Protein AF-A0A8X7SZ63-F1 (afdb_monomer)

Structure (mmCIF, N/CA/C/O backbone):
data_AF-A0A8X7SZ63-F1
#
_entry.id   AF-A0A8X7SZ63-F1
#
loop_
_atom_site.group_PDB
_atom_site.id
_atom_site.type_symbol
_atom_site.label_atom_id
_atom_site.label_alt_id
_atom_site.label_comp_id
_atom_site.label_asym_id
_atom_site.label_entity_id
_atom_site.label_seq_id
_atom_site.pdbx_PDB_ins_code
_atom_site.Cartn_x
_atom_site.Cartn_y
_atom_site.Cartn_z
_atom_site.occupancy
_atom_site.B_iso_or_equiv
_atom_site.auth_seq_id
_atom_site.auth_comp_id
_atom_site.auth_asym_id
_atom_site.auth_atom_id
_atom_site.pdbx_PDB_model_num
ATOM 1 N N . MET A 1 1 ? -49.422 4.298 69.399 1.00 41.88 1 MET A N 1
ATOM 2 C CA . MET A 1 1 ? -48.522 4.095 68.250 1.00 41.88 1 MET A CA 1
ATOM 3 C C . MET A 1 1 ? -49.310 3.279 67.256 1.00 41.88 1 MET A C 1
ATOM 5 O O . MET A 1 1 ? -49.515 2.121 67.548 1.00 41.88 1 MET A O 1
ATOM 9 N N . ASP A 1 2 ? -49.799 3.886 66.180 1.00 33.22 2 ASP A N 1
ATOM 10 C CA . ASP A 1 2 ? -50.303 3.162 65.008 1.00 33.22 2 ASP A CA 1
ATOM 11 C C . ASP A 1 2 ? -50.135 4.092 63.807 1.00 33.22 2 ASP A C 1
ATOM 13 O O . ASP A 1 2 ? -50.892 5.040 63.603 1.00 33.22 2 ASP A O 1
ATOM 17 N N . GLY A 1 3 ? -49.024 3.898 63.097 1.00 33.19 3 GLY A N 1
ATOM 18 C CA . GLY A 1 3 ? -48.650 4.659 61.913 1.00 33.19 3 GLY A CA 1
ATOM 19 C C . GLY A 1 3 ? -49.164 3.957 60.664 1.00 33.19 3 GLY A C 1
ATOM 20 O O . GLY A 1 3 ? -48.602 2.955 60.232 1.00 33.19 3 GLY A O 1
ATOM 21 N N . THR A 1 4 ? -50.220 4.499 60.068 1.00 34.78 4 THR A N 1
ATOM 22 C CA . THR A 1 4 ? -50.707 4.105 58.744 1.00 34.78 4 THR A CA 1
ATOM 23 C C . THR A 1 4 ? -49.714 4.541 57.667 1.00 34.78 4 THR A C 1
ATOM 25 O O . THR A 1 4 ? -49.541 5.734 57.414 1.00 34.78 4 THR A O 1
ATOM 28 N N . ALA A 1 5 ? -49.061 3.572 57.024 1.00 35.72 5 ALA A N 1
ATOM 29 C CA . ALA A 1 5 ? -48.197 3.792 55.871 1.00 35.72 5 ALA A CA 1
ATOM 30 C C . ALA A 1 5 ? -49.042 4.019 54.605 1.00 35.72 5 ALA A C 1
ATOM 32 O O . ALA A 1 5 ? -49.795 3.147 54.173 1.00 35.72 5 ALA A O 1
ATOM 33 N N . VAL A 1 6 ? -48.907 5.200 54.002 1.00 36.19 6 VAL A N 1
ATOM 34 C CA . VAL A 1 6 ? -49.515 5.542 52.711 1.00 36.19 6 VAL A CA 1
ATOM 35 C C . VAL A 1 6 ? -48.656 4.948 51.594 1.00 36.19 6 VAL A C 1
ATOM 37 O O . VAL A 1 6 ? -47.491 5.310 51.434 1.00 36.19 6 VAL A O 1
ATOM 40 N N . ALA A 1 7 ? -49.230 4.035 50.810 1.00 38.53 7 ALA A N 1
ATOM 41 C CA . ALA A 1 7 ? -48.593 3.489 49.618 1.00 38.53 7 ALA A CA 1
ATOM 42 C C . ALA A 1 7 ? -48.536 4.558 48.511 1.00 38.53 7 ALA A C 1
ATOM 44 O O . ALA A 1 7 ? -49.549 4.904 47.903 1.00 38.53 7 ALA A O 1
ATOM 45 N N . LEU A 1 8 ? -47.339 5.080 48.237 1.00 35.66 8 LEU A N 1
ATOM 46 C CA . LEU A 1 8 ? -47.084 5.922 47.070 1.00 35.66 8 LEU A CA 1
ATOM 47 C C . LEU A 1 8 ? -47.087 5.053 45.806 1.00 35.66 8 LEU A C 1
ATOM 49 O O . LEU A 1 8 ? -46.228 4.194 45.612 1.00 35.66 8 LEU A O 1
ATOM 53 N N . LYS A 1 9 ? -48.068 5.296 44.936 1.00 36.72 9 LYS A N 1
ATOM 54 C CA . LYS A 1 9 ? -48.134 4.740 43.581 1.00 36.72 9 LYS A CA 1
ATOM 55 C C . LYS A 1 9 ? -46.944 5.274 42.757 1.00 36.72 9 LYS A C 1
ATOM 57 O O . LYS A 1 9 ? -46.741 6.490 42.753 1.00 36.72 9 LYS A O 1
ATOM 62 N N . PRO A 1 10 ? -46.178 4.431 42.038 1.00 40.44 10 PRO A N 1
ATOM 63 C CA . PRO A 1 10 ? -45.141 4.926 41.141 1.00 40.44 10 PRO A CA 1
ATOM 64 C C . PRO A 1 10 ? -45.786 5.709 39.985 1.00 40.44 10 PRO A C 1
ATOM 66 O O . PRO A 1 10 ? -46.837 5.288 39.485 1.00 40.44 10 PRO A O 1
ATOM 69 N N . PRO A 1 11 ? -45.189 6.825 39.532 1.00 37.69 11 PRO A N 1
ATOM 70 C CA . PRO A 1 11 ? -45.689 7.532 38.364 1.00 37.69 11 PRO A CA 1
ATOM 71 C C . PRO A 1 11 ? -45.539 6.648 37.120 1.00 37.69 11 PRO A C 1
ATOM 73 O O . PRO A 1 11 ? -44.526 5.970 36.935 1.00 37.69 11 PRO A O 1
ATOM 76 N N . ALA A 1 12 ? -46.570 6.650 36.276 1.00 40.66 12 ALA A N 1
ATOM 77 C CA . ALA A 1 12 ? -46.562 5.984 34.983 1.00 40.66 12 ALA A CA 1
ATOM 78 C C . ALA A 1 12 ? -45.405 6.534 34.131 1.00 40.66 12 ALA A C 1
ATOM 80 O O . ALA A 1 12 ? -45.335 7.732 33.869 1.00 40.66 12 ALA A O 1
ATOM 81 N N . SER A 1 13 ? -44.472 5.669 33.730 1.00 44.69 13 SER A N 1
ATOM 82 C CA . SER A 1 13 ? -43.394 6.041 32.817 1.00 44.69 13 SER A CA 1
ATOM 83 C C . SER A 1 13 ? -43.937 6.088 31.391 1.00 44.69 13 SER A C 1
ATOM 85 O O . SER A 1 13 ? -44.234 5.041 30.809 1.00 44.69 13 SER A O 1
ATOM 87 N N . ASP A 1 14 ? -44.040 7.287 30.828 1.00 45.16 14 ASP A N 1
ATOM 88 C CA . ASP A 1 14 ? -44.364 7.516 29.422 1.00 45.16 14 ASP A CA 1
ATOM 89 C C . ASP A 1 14 ? -43.320 6.860 28.498 1.00 45.16 14 ASP A C 1
ATOM 91 O O . ASP A 1 14 ? -42.255 7.406 28.225 1.00 45.16 14 ASP A O 1
ATOM 95 N N . GLY A 1 15 ? -43.641 5.637 28.076 1.00 53.34 15 GLY A N 1
ATOM 96 C CA . GLY A 1 15 ? -43.436 4.937 26.797 1.00 53.34 15 GLY A CA 1
ATOM 97 C C . GLY A 1 15 ? -42.278 5.195 25.817 1.00 53.34 15 GLY A C 1
ATOM 98 O O . GLY A 1 15 ? -42.172 4.420 24.867 1.00 53.34 15 GLY A O 1
ATOM 99 N N . LEU A 1 16 ? -41.400 6.189 25.950 1.00 59.28 16 LEU A N 1
ATOM 100 C CA . LEU A 1 16 ? -40.314 6.418 24.988 1.00 59.28 16 LEU A CA 1
ATOM 101 C C . LEU A 1 16 ? -38.948 6.182 25.635 1.00 59.28 16 LEU A C 1
ATOM 103 O O . LEU A 1 16 ? -38.375 7.046 26.293 1.00 59.28 16 LEU A O 1
ATOM 107 N N . GLY A 1 17 ? -38.394 4.989 25.398 1.00 70.50 17 GLY A N 1
ATOM 108 C CA . GLY A 1 17 ? -37.010 4.672 25.747 1.00 70.50 17 GLY A CA 1
ATOM 109 C C . GLY A 1 17 ? -36.000 5.683 25.166 1.00 70.50 17 GLY A C 1
ATOM 110 O O . GLY A 1 17 ? -36.311 6.420 24.226 1.00 70.50 17 GLY A O 1
ATOM 111 N N . PRO A 1 18 ? -34.760 5.719 25.691 1.00 82.69 18 PRO A N 1
ATOM 112 C CA . PRO A 1 18 ? -33.782 6.755 25.366 1.00 82.69 18 PRO A CA 1
ATOM 113 C C . PRO A 1 18 ? -33.543 6.882 23.860 1.00 82.69 18 PRO A C 1
ATOM 115 O O . PRO A 1 18 ? -33.443 5.888 23.138 1.00 82.69 18 PRO A O 1
ATOM 118 N N . LEU A 1 19 ? -33.421 8.122 23.384 1.00 87.94 19 LEU A N 1
ATOM 119 C CA . LEU A 1 19 ? -33.318 8.429 21.959 1.00 87.94 19 LEU A CA 1
ATOM 120 C C . LEU A 1 19 ? -31.988 7.963 21.347 1.00 87.94 19 LEU A C 1
ATOM 122 O O . LEU A 1 19 ? -30.948 7.820 22.006 1.00 87.94 19 LEU A O 1
ATOM 126 N N . CYS A 1 20 ? -32.032 7.710 20.040 1.00 83.88 20 CYS A N 1
ATOM 127 C CA . CYS A 1 20 ? -30.885 7.313 19.239 1.00 83.88 20 CYS A CA 1
ATOM 128 C C . CYS A 1 20 ? -29.775 8.366 19.290 1.00 83.88 20 CYS A C 1
ATOM 130 O O . CYS A 1 20 ? -29.972 9.495 18.851 1.00 83.88 20 CYS A O 1
ATOM 132 N N . ALA A 1 21 ? -28.558 7.946 19.643 1.00 75.62 21 ALA A N 1
ATOM 133 C CA . ALA A 1 21 ? -27.382 8.815 19.750 1.00 75.62 21 ALA A CA 1
ATOM 134 C C . ALA A 1 21 ? -26.899 9.435 18.418 1.00 75.62 21 ALA A C 1
ATOM 136 O O . ALA A 1 21 ? -25.908 10.158 18.395 1.00 75.62 21 ALA A O 1
ATOM 137 N N . LYS A 1 22 ? -27.550 9.124 17.286 1.00 82.81 22 LYS A N 1
ATOM 138 C CA . LYS A 1 22 ? -27.176 9.626 15.956 1.00 82.81 22 LYS A CA 1
ATOM 139 C C . LYS A 1 22 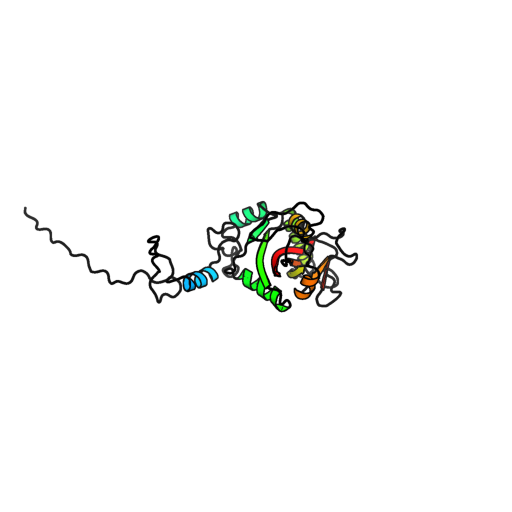? -28.196 10.580 15.347 1.00 82.81 22 LYS A C 1
ATOM 141 O O . LYS A 1 22 ? -27.782 11.572 14.756 1.00 82.81 22 LYS A O 1
ATOM 146 N N . CYS A 1 23 ? -29.480 10.225 15.368 1.00 81.12 23 CYS A N 1
ATOM 147 C CA . CYS A 1 23 ? -30.524 11.060 14.775 1.00 81.12 23 CYS A CA 1
ATOM 148 C C . CYS A 1 23 ? -31.304 11.856 15.814 1.00 81.12 23 CYS A C 1
ATOM 150 O O . CYS A 1 23 ? -31.923 12.832 15.429 1.00 81.12 23 CYS A O 1
ATOM 152 N N . SER A 1 24 ? -31.310 11.429 17.081 1.00 84.88 24 SER A N 1
ATOM 153 C CA . SER A 1 24 ? -32.120 12.022 18.152 1.00 84.88 24 SER A CA 1
ATOM 154 C C . SER A 1 24 ? -33.624 12.126 17.847 1.00 84.88 24 SER A C 1
ATOM 156 O O . SER A 1 24 ? -34.336 12.816 18.556 1.00 84.88 24 SER A O 1
ATOM 158 N N . ILE A 1 25 ? -34.113 11.431 16.812 1.00 86.75 25 ILE A N 1
ATOM 159 C CA . ILE A 1 25 ? -35.516 11.474 16.364 1.00 86.75 25 ILE A CA 1
ATOM 160 C C . ILE A 1 25 ? -36.278 10.231 16.829 1.00 86.75 25 ILE A C 1
ATOM 162 O O . ILE A 1 25 ? -37.427 10.317 17.237 1.00 86.75 25 ILE A O 1
ATOM 166 N N . ARG A 1 26 ? -35.646 9.052 16.754 1.00 89.81 26 ARG A N 1
ATOM 167 C CA . ARG A 1 26 ? -36.276 7.767 17.098 1.00 89.81 26 ARG A CA 1
ATOM 168 C C . ARG A 1 26 ? -35.674 7.171 18.375 1.00 89.81 26 ARG A C 1
ATOM 170 O O . ARG A 1 26 ? -34.468 7.361 18.587 1.00 89.81 26 ARG A O 1
ATOM 177 N N . PRO A 1 27 ? -36.442 6.393 19.161 1.00 91.81 27 PRO A N 1
ATOM 178 C CA . PRO A 1 27 ? -35.916 5.610 20.277 1.00 91.81 27 PRO A CA 1
ATOM 179 C C . PRO A 1 27 ? -34.786 4.668 19.848 1.00 91.81 27 PRO A C 1
ATOM 181 O O . PRO A 1 27 ? -34.673 4.267 18.683 1.00 91.81 27 PRO A O 1
ATOM 184 N N . ARG A 1 28 ? -33.914 4.324 20.791 1.00 89.56 28 ARG A N 1
ATOM 185 C CA . ARG A 1 28 ? -32.888 3.290 20.624 1.00 89.56 28 ARG A CA 1
ATOM 186 C C . ARG A 1 28 ? -33.519 1.935 20.299 1.00 89.56 28 ARG A C 1
ATOM 188 O O . ARG A 1 28 ? -34.562 1.589 20.837 1.00 89.56 28 ARG A O 1
ATOM 195 N N . TYR A 1 29 ? -32.877 1.176 19.413 1.00 90.06 29 TYR A N 1
ATOM 196 C CA . TYR A 1 29 ? -33.343 -0.155 19.030 1.00 90.06 29 TYR A CA 1
ATOM 197 C C . TYR A 1 29 ? -33.058 -1.155 20.156 1.00 90.06 29 TYR A C 1
ATOM 199 O O . TYR A 1 29 ? -31.905 -1.289 20.572 1.00 90.06 29 TYR A O 1
ATOM 207 N N . LEU A 1 30 ? -34.093 -1.843 20.633 1.00 91.81 30 LEU A N 1
ATOM 208 C CA . LEU A 1 30 ? -33.976 -2.998 21.519 1.00 91.81 30 LEU A CA 1
ATOM 209 C C . LEU A 1 30 ? -33.937 -4.254 20.648 1.00 91.81 30 LEU A C 1
ATOM 211 O O . LEU A 1 30 ? -34.854 -4.481 19.864 1.00 91.81 30 LEU A O 1
ATOM 215 N N . ASP A 1 31 ? -32.867 -5.034 20.746 1.00 84.75 31 ASP A N 1
ATOM 216 C CA . ASP A 1 31 ? -32.758 -6.291 20.012 1.00 84.75 31 ASP A CA 1
ATOM 217 C C . ASP A 1 31 ? -33.624 -7.369 20.682 1.00 84.75 31 ASP A C 1
ATOM 219 O O . ASP A 1 31 ? -33.310 -7.761 21.806 1.00 84.75 31 ASP A O 1
ATOM 223 N N . PRO A 1 32 ? -34.688 -7.870 20.028 1.00 85.75 32 PRO A N 1
ATOM 224 C CA . PRO A 1 32 ? -35.599 -8.842 20.627 1.00 85.75 32 PRO A CA 1
ATOM 225 C C . PRO A 1 32 ? -34.949 -10.212 20.861 1.00 85.75 32 PRO A C 1
ATOM 227 O O . PRO A 1 32 ? -35.431 -10.967 21.697 1.00 85.75 32 PRO A O 1
ATOM 230 N N . GLY A 1 33 ? -33.854 -10.538 20.162 1.00 88.12 33 GLY A N 1
ATOM 231 C CA . GLY A 1 33 ? -33.149 -11.809 20.351 1.00 88.12 33 GLY A CA 1
ATOM 232 C C . GLY A 1 33 ? -32.182 -11.803 21.537 1.00 88.12 33 GLY A C 1
ATOM 233 O O . GLY A 1 33 ? -31.929 -12.847 22.128 1.00 88.12 33 GLY A O 1
ATOM 234 N N . THR A 1 34 ? -31.632 -10.638 21.892 1.00 89.38 34 THR A N 1
ATOM 235 C CA . THR A 1 34 ? -30.608 -10.507 22.951 1.00 89.38 34 THR A CA 1
ATOM 236 C C . THR A 1 34 ? -31.044 -9.634 24.126 1.00 89.38 34 THR A C 1
ATOM 238 O O . THR A 1 34 ? -30.301 -9.487 25.096 1.00 89.38 34 THR A O 1
ATOM 241 N N . ASN A 1 35 ? -32.223 -9.017 24.029 1.00 87.62 35 ASN A N 1
ATOM 242 C CA . ASN A 1 35 ? -32.747 -7.991 24.929 1.00 87.62 35 ASN A CA 1
ATOM 243 C C . ASN A 1 35 ? -31.766 -6.825 25.180 1.00 87.62 35 ASN A C 1
ATOM 245 O O . ASN A 1 35 ? -31.793 -6.160 26.217 1.00 87.62 35 ASN A O 1
ATOM 249 N N . ARG A 1 36 ? -30.854 -6.574 24.230 1.00 86.12 36 ARG A N 1
ATOM 250 C CA . ARG A 1 36 ? -29.833 -5.533 24.341 1.00 86.12 36 ARG A CA 1
ATOM 251 C C . ARG A 1 36 ? -30.341 -4.224 23.755 1.00 86.12 36 ARG A C 1
ATOM 253 O O . ARG A 1 36 ? -30.706 -4.149 22.583 1.00 86.12 36 ARG A O 1
ATOM 260 N N . LEU A 1 37 ? -30.271 -3.154 24.543 1.00 85.69 37 LEU A N 1
ATOM 261 C CA . LEU A 1 37 ? -30.558 -1.807 24.060 1.00 85.69 37 LEU A CA 1
ATOM 262 C C . LEU A 1 37 ? -29.344 -1.233 23.311 1.00 85.69 37 LEU A C 1
ATOM 264 O O . LEU A 1 37 ? -28.287 -0.971 23.892 1.00 85.69 37 LEU A O 1
ATOM 268 N N . HIS A 1 38 ? -29.483 -1.022 22.006 1.00 81.81 38 HIS A N 1
ATOM 269 C CA . HIS A 1 38 ? -28.434 -0.454 21.162 1.00 81.81 38 HIS A CA 1
ATOM 270 C C . HIS A 1 38 ? -28.390 1.072 21.269 1.00 81.81 38 HIS A C 1
ATOM 272 O O . HIS A 1 38 ? -29.408 1.728 21.422 1.00 81.81 38 HIS A O 1
ATOM 278 N N . ALA A 1 39 ? -27.221 1.691 21.079 1.00 82.19 39 ALA A N 1
ATOM 279 C CA . ALA A 1 39 ? -27.092 3.156 21.097 1.00 82.19 39 ALA A CA 1
ATOM 280 C C . ALA A 1 39 ? -27.836 3.878 19.946 1.00 82.19 39 ALA A C 1
ATOM 282 O O . ALA A 1 39 ? -27.957 5.106 19.947 1.00 82.19 39 ALA A O 1
ATOM 283 N N . PHE A 1 40 ? -28.342 3.140 18.949 1.00 89.25 40 PHE A N 1
ATOM 284 C CA . PHE A 1 40 ? -28.924 3.688 17.724 1.00 89.25 40 PHE A CA 1
ATOM 285 C C . PHE A 1 40 ? -30.283 3.057 17.394 1.00 89.25 40 PHE A C 1
ATOM 287 O O . PHE A 1 40 ? -30.539 1.922 17.769 1.00 89.25 40 PHE A O 1
ATOM 294 N N . CYS A 1 41 ? -31.135 3.765 16.643 1.00 90.69 41 CYS A N 1
ATOM 295 C CA . CYS A 1 41 ? -32.478 3.309 16.241 1.00 90.69 41 CYS A CA 1
ATOM 296 C C . CYS A 1 41 ? -32.495 2.321 15.058 1.00 90.69 41 CYS A C 1
ATOM 298 O O . CYS A 1 41 ? -33.546 2.075 14.475 1.00 90.69 41 CYS A O 1
ATOM 300 N N . GLY A 1 42 ? -31.336 1.830 14.614 1.00 87.19 42 GLY A N 1
ATOM 301 C CA . GLY A 1 42 ? -31.240 0.887 13.500 1.00 87.19 42 GLY A CA 1
ATOM 302 C C . GLY A 1 42 ? -29.876 0.883 12.817 1.00 87.19 42 GLY A C 1
ATOM 303 O O . GLY A 1 42 ? -29.030 1.752 13.062 1.00 87.19 42 GLY A O 1
ATOM 304 N N . ARG A 1 43 ? -29.678 -0.088 11.916 1.00 83.31 43 ARG A N 1
ATOM 305 C CA . ARG A 1 43 ? -28.402 -0.335 11.217 1.00 83.31 43 ARG A CA 1
ATOM 306 C C . ARG A 1 43 ? -27.905 0.873 10.423 1.00 83.31 43 ARG A C 1
ATOM 308 O O . ARG A 1 43 ? -26.710 1.137 10.430 1.00 83.31 43 ARG A O 1
ATOM 315 N N . THR A 1 44 ? -28.793 1.657 9.814 1.00 84.81 44 THR A N 1
ATOM 316 C CA . THR A 1 44 ? -28.406 2.867 9.067 1.00 84.81 44 THR A CA 1
ATOM 317 C C . THR A 1 44 ? -27.823 3.944 9.979 1.00 84.81 44 THR A C 1
ATOM 319 O O . THR A 1 44 ? -26.772 4.505 9.678 1.00 84.81 44 THR A O 1
ATOM 322 N N . CYS A 1 45 ? -28.463 4.231 11.118 1.00 76.88 45 CYS A N 1
ATOM 323 C CA . CYS A 1 45 ? -27.937 5.190 12.094 1.00 76.88 45 CYS A CA 1
ATOM 324 C C . CYS A 1 45 ? -26.661 4.672 12.761 1.00 76.88 45 CYS A C 1
ATOM 326 O O . CYS A 1 45 ? -25.728 5.451 12.938 1.00 76.88 45 CYS A O 1
ATOM 328 N N . ALA A 1 46 ? -26.590 3.371 13.052 1.00 78.25 46 ALA A N 1
ATOM 329 C CA . ALA A 1 46 ? -25.376 2.731 13.546 1.00 78.25 46 ALA A CA 1
ATOM 330 C C . ALA A 1 46 ? -24.225 2.827 12.531 1.00 78.25 46 ALA A C 1
ATOM 332 O O . ALA A 1 46 ? -23.134 3.240 12.896 1.00 78.25 46 ALA A O 1
ATOM 333 N N . SER A 1 47 ? -24.473 2.553 11.248 1.00 70.38 47 SER A N 1
ATOM 334 C CA . SER A 1 47 ? -23.489 2.669 10.163 1.00 70.38 47 SER A CA 1
ATOM 335 C C . SER A 1 47 ? -23.030 4.118 9.960 1.00 70.38 47 SER A C 1
ATOM 337 O O . SER A 1 47 ? -21.833 4.395 9.937 1.00 70.38 47 SER A O 1
ATOM 339 N N . LYS A 1 48 ? -23.961 5.084 9.936 1.00 70.81 48 LYS A N 1
ATOM 340 C CA . LYS A 1 48 ? -23.637 6.521 9.863 1.00 70.81 48 LYS A CA 1
ATOM 341 C C . LYS A 1 48 ? -22.896 7.043 11.100 1.00 70.81 48 LYS A C 1
ATOM 343 O O . LYS A 1 48 ? -22.221 8.067 11.010 1.00 70.81 48 LYS A O 1
ATOM 348 N N . ALA A 1 49 ? -23.052 6.399 12.255 1.00 66.62 49 ALA A N 1
ATOM 349 C CA . ALA A 1 49 ? -22.292 6.705 13.464 1.00 66.62 49 ALA A CA 1
ATOM 350 C C . ALA A 1 49 ? -20.917 6.016 13.469 1.00 66.62 49 ALA A C 1
ATOM 352 O O . ALA A 1 49 ? -19.932 6.648 13.834 1.00 66.62 49 ALA A O 1
ATOM 353 N N . ALA A 1 50 ? -20.826 4.778 12.981 1.00 62.19 50 ALA A N 1
ATOM 354 C CA . ALA A 1 50 ? -19.573 4.049 12.791 1.00 62.19 50 ALA A CA 1
ATOM 355 C C . ALA A 1 50 ? -18.659 4.734 11.761 1.00 62.19 50 ALA A C 1
ATOM 357 O O . ALA A 1 50 ? -17.453 4.784 11.966 1.00 62.19 50 ALA A O 1
ATOM 358 N N . LEU A 1 51 ? -19.227 5.367 10.724 1.00 61.66 51 LEU A N 1
ATOM 359 C CA . LEU A 1 51 ? -18.487 6.248 9.808 1.00 61.66 51 LEU A CA 1
ATOM 360 C C . LEU A 1 51 ? -17.824 7.436 10.529 1.00 61.66 51 LEU A C 1
ATOM 362 O O . LEU A 1 51 ? -16.797 7.928 10.070 1.00 61.66 51 LEU A O 1
ATOM 366 N N . LYS A 1 52 ? -18.402 7.908 11.645 1.00 65.88 52 LYS A N 1
ATOM 367 C CA . LYS A 1 52 ? -17.835 8.993 12.463 1.00 65.88 52 LYS A CA 1
ATOM 368 C C . LYS A 1 52 ? -16.839 8.496 13.515 1.00 65.88 52 LYS A C 1
ATOM 370 O O . LYS A 1 52 ? -15.944 9.253 13.857 1.00 65.88 52 LYS A O 1
ATOM 375 N N . ASN A 1 53 ? -16.967 7.249 13.975 1.00 71.62 53 ASN A N 1
ATOM 376 C CA . ASN A 1 53 ? -16.072 6.618 14.951 1.00 71.62 53 ASN A CA 1
ATOM 377 C C . ASN A 1 53 ? -15.620 5.225 14.466 1.00 71.62 53 ASN A C 1
ATOM 379 O O . ASN A 1 53 ? -16.062 4.212 15.017 1.00 71.62 53 ASN A O 1
ATOM 383 N N . PRO A 1 54 ? -14.771 5.154 13.424 1.00 84.19 54 PRO A N 1
ATOM 384 C CA . PRO A 1 54 ? -14.301 3.881 12.894 1.00 84.19 54 PRO A CA 1
ATOM 385 C C . PRO A 1 54 ? -13.508 3.109 13.953 1.00 84.19 54 PRO A C 1
ATOM 387 O O . PRO A 1 54 ? -12.766 3.705 14.733 1.00 84.19 54 PRO A O 1
ATOM 390 N N . SER A 1 55 ? -13.649 1.783 13.984 1.00 90.06 55 SER A N 1
ATOM 391 C CA . SER A 1 55 ? -12.912 0.931 14.922 1.00 90.06 55 SER A CA 1
ATOM 392 C C . SER A 1 55 ? -11.411 0.912 14.622 1.00 90.06 55 SER A C 1
ATOM 394 O O . SER A 1 55 ? -10.976 1.033 13.477 1.00 90.06 55 SER A O 1
ATOM 396 N N . CYS A 1 56 ? -10.609 0.730 15.668 1.00 94.50 56 CYS A N 1
ATOM 397 C CA . CYS A 1 56 ? -9.171 0.492 15.589 1.00 94.50 56 CYS A CA 1
ATOM 398 C C . CYS A 1 56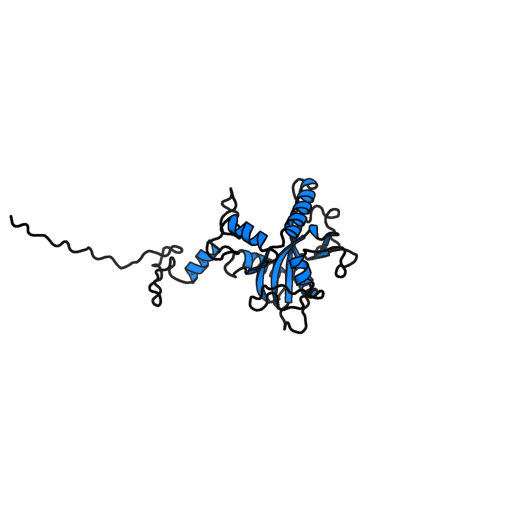 ? -8.868 -0.672 14.640 1.00 94.50 56 CYS A C 1
ATOM 400 O O . CYS A 1 56 ? -9.360 -1.779 14.857 1.00 94.50 56 CYS A O 1
ATOM 402 N N . LEU A 1 57 ? -8.001 -0.452 13.648 1.00 95.75 57 LEU A N 1
ATOM 403 C CA . LEU A 1 57 ? -7.664 -1.473 12.650 1.00 95.75 57 LEU A CA 1
ATOM 404 C C . LEU A 1 57 ? -6.863 -2.645 13.231 1.00 95.75 57 LEU A C 1
ATOM 406 O O . LEU A 1 57 ? -6.800 -3.705 12.620 1.00 95.75 57 LEU A O 1
ATOM 410 N N . PHE A 1 58 ? -6.239 -2.467 14.400 1.00 96.25 58 PHE A N 1
ATOM 411 C CA . PHE A 1 58 ? -5.453 -3.523 15.037 1.00 96.25 58 PHE A CA 1
ATOM 412 C C . PHE A 1 58 ? -6.290 -4.404 15.967 1.00 96.25 58 PHE A C 1
ATOM 414 O O . PHE A 1 58 ? -6.314 -5.620 15.809 1.00 96.25 58 PHE A O 1
ATOM 421 N N . CYS A 1 59 ? -6.975 -3.806 16.949 1.00 94.25 59 CYS A N 1
ATOM 422 C CA . CYS A 1 59 ? -7.694 -4.572 17.968 1.00 94.25 59 CYS A CA 1
ATOM 423 C C . CYS A 1 59 ? -9.181 -4.763 17.658 1.00 94.25 59 CYS A C 1
ATOM 425 O O . CYS A 1 59 ? -9.788 -5.659 18.229 1.00 94.25 59 CYS A O 1
ATOM 427 N N . SER A 1 60 ? -9.782 -3.916 16.812 1.00 91.62 60 SER A N 1
ATOM 428 C CA . SER A 1 60 ? -11.228 -3.866 16.527 1.00 91.62 60 SER A CA 1
ATOM 429 C C . SER A 1 60 ? -12.156 -3.665 17.742 1.00 91.62 60 SER A C 1
ATOM 431 O O . SER A 1 60 ? -13.372 -3.663 17.581 1.00 91.62 60 SER A O 1
ATOM 433 N N . LYS A 1 61 ? -11.611 -3.460 18.951 1.00 88.31 61 LYS A N 1
ATOM 434 C CA . LYS A 1 61 ? -12.368 -3.385 20.218 1.00 88.31 61 LYS A CA 1
ATOM 435 C C . LYS A 1 61 ? -12.823 -1.975 20.596 1.00 88.31 61 LYS A C 1
ATOM 437 O O . LYS A 1 61 ? -13.788 -1.825 21.334 1.00 88.31 61 LYS A O 1
ATOM 442 N N . ALA A 1 62 ? -12.116 -0.955 20.126 1.00 87.06 62 ALA A N 1
ATOM 443 C CA . ALA A 1 62 ? -12.344 0.440 20.491 1.00 87.06 62 ALA A CA 1
ATOM 444 C C . ALA A 1 62 ? -12.291 1.337 19.246 1.00 87.06 62 ALA A C 1
ATOM 446 O O . ALA A 1 62 ? -11.630 0.964 18.268 1.00 87.06 62 ALA A O 1
ATOM 447 N N . PRO A 1 63 ? -12.954 2.506 19.260 1.00 87.75 63 PRO A N 1
ATOM 448 C CA . PRO A 1 63 ? -12.848 3.472 18.176 1.00 87.75 63 PRO A CA 1
ATOM 449 C C . PRO A 1 63 ? -11.413 3.988 18.039 1.00 87.75 63 PRO A C 1
ATOM 451 O O . PRO A 1 63 ? -10.637 4.014 18.997 1.00 87.75 63 PRO A O 1
ATOM 454 N N . LYS A 1 64 ? -11.060 4.402 16.829 1.00 89.56 64 LYS A N 1
ATOM 455 C CA . LYS A 1 64 ? -9.823 5.117 16.526 1.00 89.56 64 LYS A CA 1
ATOM 456 C C . LYS A 1 64 ? -9.711 6.388 17.368 1.00 89.56 64 LYS A C 1
ATOM 458 O O . LYS A 1 64 ? -10.705 7.080 17.579 1.00 89.56 64 LYS A O 1
ATOM 463 N N . CYS A 1 65 ? -8.504 6.695 17.837 1.00 84.19 65 CYS A N 1
ATOM 464 C CA . CYS A 1 65 ? -8.242 7.919 18.587 1.00 84.19 65 CYS A CA 1
ATOM 465 C C . CYS A 1 65 ? -7.710 9.030 17.678 1.00 84.19 65 CYS A C 1
ATOM 467 O O . CYS A 1 65 ? -7.251 8.789 16.560 1.00 84.19 65 CYS A O 1
ATOM 469 N N . PHE A 1 66 ? -7.752 10.262 18.171 1.00 81.12 66 PHE A N 1
ATOM 470 C CA . PHE A 1 66 ? -7.079 11.371 17.512 1.00 81.12 66 PHE A CA 1
ATOM 471 C C . PHE A 1 66 ? -5.567 11.340 17.759 1.00 81.12 66 PHE A C 1
ATOM 473 O O . PHE A 1 66 ? -5.088 10.810 18.766 1.00 81.12 66 PHE A O 1
ATOM 480 N N . ALA A 1 67 ? -4.805 11.920 16.835 1.00 78.75 67 ALA A N 1
ATOM 481 C CA . ALA A 1 67 ? -3.379 12.131 17.015 1.00 78.75 67 ALA A CA 1
ATOM 482 C C . ALA A 1 67 ? -3.125 13.057 18.221 1.00 78.75 67 ALA A C 1
ATOM 484 O O . ALA A 1 67 ? -3.908 13.982 18.448 1.00 78.75 67 ALA A O 1
ATOM 485 N N . PRO A 1 68 ? -2.030 12.854 18.980 1.00 77.06 68 PRO A N 1
ATOM 486 C CA . PRO A 1 68 ? -1.670 13.751 20.074 1.00 77.06 68 PRO A CA 1
ATOM 487 C C . PRO A 1 68 ? -1.635 15.213 19.606 1.00 77.06 68 PRO A C 1
ATOM 489 O O . PRO A 1 68 ? -0.977 15.522 18.616 1.00 77.06 68 PRO A O 1
ATOM 492 N N . GLY A 1 69 ? -2.361 16.095 20.297 1.00 74.25 69 GLY A N 1
ATOM 493 C CA . GLY A 1 69 ? -2.426 17.523 19.963 1.00 74.25 69 GLY A CA 1
ATOM 494 C C . GLY A 1 69 ? -3.290 17.882 18.746 1.00 74.25 69 GLY A C 1
ATOM 495 O O . GLY A 1 69 ? -3.251 19.023 18.297 1.00 74.25 69 GLY A O 1
ATOM 496 N N . SER A 1 70 ? -4.078 16.951 18.197 1.00 73.06 70 SER A N 1
ATOM 497 C CA . SER A 1 70 ? -4.996 17.222 17.084 1.00 73.06 70 SER A CA 1
ATOM 498 C C . SER A 1 70 ? -6.411 16.748 17.400 1.00 73.06 70 SER A C 1
ATOM 500 O O . SER A 1 70 ? -6.595 15.688 17.979 1.00 73.06 70 SER A O 1
ATOM 502 N N . ASN A 1 71 ? -7.422 17.492 16.956 1.00 69.69 71 ASN A N 1
ATOM 503 C CA . ASN A 1 71 ? -8.826 17.059 16.909 1.00 69.69 71 ASN A CA 1
ATOM 504 C C . ASN A 1 71 ? -9.313 16.804 15.468 1.00 69.69 71 ASN A C 1
ATOM 506 O O . ASN A 1 71 ? -10.497 16.571 15.239 1.00 69.69 71 ASN A O 1
ATOM 510 N N . LYS A 1 72 ? -8.402 16.874 14.486 1.00 72.00 72 LYS A N 1
ATOM 511 C CA . LYS A 1 72 ? -8.702 16.697 13.054 1.00 72.00 72 LYS A CA 1
ATOM 512 C C . LYS A 1 72 ? -8.103 15.413 12.497 1.00 72.00 72 LYS A C 1
ATOM 514 O O . LYS A 1 72 ? -8.678 14.798 11.604 1.00 72.00 72 LYS A O 1
ATOM 519 N N . VAL A 1 73 ? -6.944 15.006 13.014 1.00 79.00 73 VAL A N 1
ATOM 520 C CA . VAL A 1 73 ? -6.221 13.830 12.529 1.00 79.00 73 VAL A CA 1
ATOM 521 C C . VAL A 1 73 ? -6.628 12.616 13.350 1.00 79.00 73 VAL A C 1
ATOM 523 O O . VAL A 1 73 ? -6.251 12.497 14.511 1.00 79.00 73 VAL A O 1
ATOM 526 N N . VAL A 1 74 ? -7.387 11.708 12.741 1.00 85.56 74 VAL A N 1
ATOM 527 C CA . VAL A 1 74 ? -7.753 10.414 13.332 1.00 85.56 74 VAL A CA 1
ATOM 528 C C . VAL A 1 74 ? -6.678 9.385 12.974 1.00 85.56 74 VAL A C 1
ATOM 530 O O . VAL A 1 74 ? -6.336 9.217 11.803 1.00 85.56 74 VAL A O 1
ATOM 533 N N . LEU A 1 75 ? -6.126 8.706 13.978 1.00 90.12 75 LEU A N 1
ATOM 534 C CA . LEU A 1 75 ? -5.160 7.622 13.805 1.00 90.12 75 LEU A CA 1
ATOM 535 C C . LEU A 1 75 ? -5.867 6.319 13.436 1.00 90.12 75 LEU A C 1
ATOM 537 O O . LEU A 1 75 ? -7.039 6.137 13.715 1.00 90.12 75 LEU A O 1
ATOM 541 N N . ASP A 1 76 ? -5.143 5.347 12.887 1.00 94.81 76 ASP A N 1
ATOM 542 C CA . ASP A 1 76 ? -5.718 4.027 12.575 1.00 94.81 76 ASP A CA 1
ATOM 543 C C . ASP A 1 76 ? -5.966 3.133 13.788 1.00 94.81 76 ASP A C 1
ATOM 545 O O . ASP A 1 76 ? -6.542 2.049 13.670 1.00 94.81 76 ASP A O 1
ATOM 549 N N . TYR A 1 77 ? -5.529 3.591 14.953 1.00 94.94 77 TYR A N 1
ATOM 550 C CA . TYR A 1 77 ? -5.470 2.819 16.177 1.00 94.94 77 TYR A CA 1
ATOM 551 C C . TYR A 1 77 ? -6.223 3.552 17.286 1.00 94.94 77 TYR A C 1
ATOM 553 O O . TYR A 1 77 ? -6.334 4.773 17.261 1.00 94.94 77 TYR A O 1
ATOM 561 N N . CYS A 1 78 ? -6.735 2.817 18.271 1.00 92.44 78 CYS A N 1
ATOM 562 C CA . CYS A 1 78 ? -7.392 3.407 19.442 1.00 92.44 78 CYS A CA 1
ATOM 563 C C . CYS A 1 78 ? -6.405 3.957 20.482 1.00 92.44 78 CYS A C 1
ATOM 565 O O . CYS A 1 78 ? -6.812 4.655 21.403 1.00 92.44 78 CYS A O 1
ATOM 567 N N . SER A 1 79 ? -5.119 3.604 20.386 1.00 91.38 79 SER A N 1
ATOM 568 C CA . SER A 1 79 ? -4.090 4.033 21.332 1.00 91.38 79 SER A CA 1
ATOM 569 C C . SER A 1 79 ? -2.680 3.891 20.756 1.00 91.38 79 SER A C 1
ATOM 571 O O . SER A 1 79 ? -2.461 3.146 19.793 1.00 91.38 79 SER A O 1
ATOM 573 N N . LYS A 1 80 ? -1.703 4.555 21.393 1.00 90.81 80 LYS A N 1
ATOM 574 C CA . LYS A 1 80 ? -0.273 4.374 21.087 1.00 90.81 80 LYS A CA 1
ATOM 575 C C . LYS A 1 80 ? 0.170 2.921 21.290 1.00 90.81 80 LYS A C 1
ATOM 577 O O . LYS A 1 80 ? 0.966 2.414 20.510 1.00 90.81 80 LYS A O 1
ATOM 582 N N . GLN A 1 81 ? -0.384 2.227 22.285 1.00 94.56 81 GLN A N 1
ATOM 583 C CA . GLN A 1 81 ? -0.087 0.817 22.546 1.00 94.56 81 GLN A CA 1
ATOM 584 C C . GLN A 1 81 ? -0.563 -0.076 21.394 1.00 94.56 81 GLN A C 1
ATOM 586 O O . GLN A 1 81 ? 0.196 -0.922 20.936 1.00 94.56 81 GLN A O 1
ATOM 591 N N . CYS A 1 82 ? -1.779 0.137 20.870 1.00 96.06 82 CYS A N 1
ATOM 592 C CA . CYS A 1 82 ? -2.259 -0.609 19.700 1.00 96.06 82 CYS A CA 1
ATOM 593 C C . CYS A 1 82 ? -1.430 -0.313 18.447 1.00 96.06 82 CYS A C 1
ATOM 595 O O . CYS A 1 82 ? -1.148 -1.227 17.678 1.00 96.06 82 CYS A O 1
ATOM 597 N N . GLN A 1 83 ? -1.010 0.939 18.257 1.00 94.00 83 GLN A N 1
ATOM 598 C CA . GLN A 1 83 ? -0.103 1.300 17.170 1.00 94.00 83 GLN A CA 1
ATOM 599 C C . GLN A 1 83 ? 1.239 0.567 17.290 1.00 94.00 83 GLN A C 1
ATOM 601 O O . GLN A 1 83 ? 1.691 -0.047 16.326 1.00 94.00 83 GLN A O 1
ATOM 606 N N . GLN A 1 84 ? 1.858 0.590 18.473 1.00 94.19 84 GLN A N 1
ATOM 607 C CA . GLN A 1 84 ? 3.139 -0.073 18.702 1.00 94.19 84 GLN A CA 1
ATOM 608 C C . GLN A 1 84 ? 3.021 -1.594 18.566 1.00 94.19 84 GLN A C 1
ATOM 610 O O . GLN A 1 84 ? 3.876 -2.218 17.948 1.00 94.19 84 GLN A O 1
ATOM 615 N N . ALA A 1 85 ? 1.945 -2.191 19.081 1.00 95.94 85 ALA A N 1
ATOM 616 C CA . ALA A 1 85 ? 1.679 -3.617 18.934 1.00 95.94 85 ALA A CA 1
ATOM 617 C C . ALA A 1 85 ? 1.501 -4.011 17.459 1.00 95.94 85 ALA A C 1
ATOM 619 O O . ALA A 1 85 ? 2.051 -5.023 17.028 1.00 95.94 85 ALA A O 1
ATOM 620 N N . ALA A 1 86 ? 0.810 -3.186 16.663 1.00 95.62 86 ALA A N 1
ATOM 621 C CA . ALA A 1 86 ? 0.718 -3.383 15.220 1.00 95.62 86 ALA A CA 1
ATOM 622 C C . ALA A 1 86 ? 2.100 -3.329 14.559 1.00 95.62 86 ALA A C 1
ATOM 624 O O . ALA A 1 86 ? 2.445 -4.222 13.788 1.00 95.62 86 ALA A O 1
ATOM 625 N N . PHE A 1 87 ? 2.912 -2.321 14.889 1.00 93.81 87 PHE A N 1
ATOM 626 C CA . PHE A 1 87 ? 4.262 -2.169 14.341 1.00 93.81 87 PHE A CA 1
ATOM 627 C C . PHE A 1 87 ? 5.191 -3.322 14.726 1.00 93.81 87 PHE A C 1
ATOM 629 O O . PHE A 1 87 ? 5.925 -3.807 13.868 1.00 93.81 87 PHE A O 1
ATOM 636 N N . ASN A 1 88 ? 5.115 -3.801 15.967 1.00 94.44 88 ASN A N 1
ATOM 637 C CA . ASN A 1 88 ? 5.873 -4.959 16.439 1.00 94.44 88 ASN A CA 1
ATOM 638 C C . ASN A 1 88 ? 5.424 -6.261 15.758 1.00 94.44 88 ASN A C 1
ATOM 640 O O . ASN A 1 88 ? 6.238 -7.154 15.560 1.00 94.44 88 ASN A O 1
ATOM 644 N N . LYS A 1 89 ? 4.145 -6.361 15.370 1.00 95.31 89 LYS A N 1
ATOM 645 C CA . LYS A 1 89 ? 3.603 -7.494 14.605 1.00 95.31 89 LYS A CA 1
ATOM 646 C C . LYS A 1 89 ? 3.978 -7.447 13.113 1.00 95.31 89 LYS A C 1
ATOM 648 O O . LYS A 1 89 ? 3.763 -8.424 12.403 1.00 95.31 89 LYS A O 1
ATOM 653 N N . GLY A 1 90 ? 4.485 -6.321 12.608 1.00 95.06 90 GLY A N 1
ATOM 654 C CA . GLY A 1 90 ? 4.853 -6.166 11.200 1.00 95.06 90 GLY A CA 1
ATOM 655 C C . GLY A 1 90 ? 5.956 -7.152 10.762 1.00 95.06 90 GLY A C 1
ATOM 656 O O . GLY A 1 90 ? 6.891 -7.377 11.527 1.00 95.06 90 GLY A O 1
ATOM 657 N N . PRO A 1 91 ? 5.923 -7.687 9.526 1.00 97.31 91 PRO A N 1
ATOM 658 C CA . PRO A 1 91 ? 4.978 -7.370 8.461 1.00 97.31 91 PRO A CA 1
ATOM 659 C C . PRO A 1 91 ? 3.618 -8.061 8.662 1.00 97.31 91 PRO A C 1
ATOM 661 O O . PRO A 1 91 ? 3.555 -9.272 8.847 1.00 97.31 91 PRO A O 1
ATOM 664 N N . CYS A 1 92 ? 2.513 -7.311 8.601 1.00 97.31 92 CYS A N 1
ATOM 665 C CA . CYS A 1 92 ? 1.162 -7.881 8.654 1.00 97.31 92 CYS A CA 1
ATOM 666 C C . CYS A 1 92 ? 0.131 -7.055 7.872 1.00 97.31 92 CYS A C 1
ATOM 668 O O . CYS A 1 92 ? 0.372 -5.900 7.513 1.00 97.31 92 CYS A O 1
ATOM 670 N N . LEU A 1 93 ? -1.019 -7.672 7.586 1.00 98.06 93 LEU A N 1
ATOM 671 C CA . LEU A 1 93 ? -2.160 -7.034 6.931 1.00 98.06 93 LEU A CA 1
ATOM 672 C C . LEU A 1 93 ? -3.292 -6.823 7.933 1.00 98.06 93 LEU A C 1
ATOM 674 O O . LEU A 1 93 ? -3.707 -7.761 8.614 1.00 98.06 93 LEU A O 1
ATOM 678 N N . LEU A 1 94 ? -3.820 -5.604 7.978 1.00 97.19 94 LEU A N 1
ATOM 679 C CA . LEU A 1 94 ? -5.003 -5.251 8.756 1.00 97.19 94 LEU A CA 1
ATOM 680 C C . LEU A 1 94 ? -6.157 -4.975 7.783 1.00 97.19 94 LEU A C 1
ATOM 682 O O . LEU A 1 94 ? -6.043 -4.041 6.984 1.00 97.19 94 LEU A O 1
ATOM 686 N N . PRO A 1 95 ? -7.244 -5.767 7.789 1.00 96.19 95 PRO A N 1
ATOM 687 C CA . PRO A 1 95 ? -8.398 -5.498 6.939 1.00 96.19 95 PRO A CA 1
ATOM 688 C C . PRO A 1 95 ? -8.954 -4.101 7.223 1.00 96.19 95 PRO A C 1
ATOM 690 O O . PRO A 1 95 ? -9.144 -3.738 8.383 1.00 96.19 95 PRO A O 1
ATOM 693 N N . ILE A 1 96 ? -9.229 -3.324 6.177 1.00 95.94 96 ILE A N 1
ATOM 694 C CA . ILE A 1 96 ? -9.947 -2.055 6.302 1.00 95.94 96 ILE A CA 1
ATOM 695 C C . ILE A 1 96 ? -11.423 -2.347 6.010 1.00 95.94 96 ILE A C 1
ATOM 697 O O . ILE A 1 96 ? -11.749 -2.703 4.875 1.00 95.94 96 ILE A O 1
ATOM 701 N N . PRO A 1 97 ? -12.329 -2.218 6.994 1.00 91.69 97 PRO A N 1
ATOM 702 C CA . PRO A 1 97 ? -13.751 -2.429 6.753 1.00 91.69 97 PRO A CA 1
ATOM 703 C C . PRO A 1 97 ? -14.295 -1.420 5.728 1.00 91.69 97 PRO A C 1
ATOM 705 O O . PRO A 1 97 ? -13.895 -0.257 5.773 1.00 91.69 97 PRO A O 1
ATOM 708 N N . PRO A 1 98 ? -15.271 -1.788 4.876 1.00 88.56 98 PRO A N 1
ATOM 709 C CA . PRO A 1 98 ? -15.921 -0.839 3.963 1.00 88.56 98 PRO A CA 1
ATOM 710 C C . PRO A 1 98 ? -16.569 0.370 4.654 1.00 88.56 98 PRO A C 1
ATOM 712 O O . PRO A 1 98 ? -16.774 1.407 4.031 1.00 88.56 98 PRO A O 1
ATOM 715 N N . SER A 1 99 ? -16.889 0.254 5.947 1.00 83.31 99 SER A N 1
ATOM 716 C CA . SER A 1 99 ? -17.400 1.351 6.775 1.00 83.31 99 SER A CA 1
ATOM 717 C C . SER A 1 99 ? -16.326 2.344 7.232 1.00 83.31 99 SER A C 1
ATOM 719 O O . SER A 1 99 ? -16.660 3.342 7.863 1.00 83.31 99 SER A O 1
ATOM 721 N N . ASP A 1 100 ? -15.044 2.069 6.997 1.00 89.75 100 ASP A N 1
ATOM 722 C CA . ASP A 1 100 ? -13.950 2.975 7.329 1.00 89.75 100 ASP A CA 1
ATOM 723 C C . ASP A 1 100 ? -13.781 4.025 6.215 1.00 89.75 100 ASP A C 1
ATOM 725 O O . ASP A 1 100 ? -13.621 3.646 5.051 1.00 89.75 100 ASP A O 1
ATOM 729 N N . PRO A 1 101 ? -13.743 5.338 6.518 1.00 90.62 101 PRO A N 1
ATOM 730 C CA . PRO A 1 101 ? -13.538 6.382 5.507 1.00 90.62 101 PRO A CA 1
ATOM 731 C C . PRO A 1 101 ? -12.285 6.179 4.644 1.00 90.62 101 PRO A C 1
ATOM 733 O O . PRO A 1 101 ? -12.230 6.605 3.485 1.00 90.62 101 PRO A O 1
ATOM 736 N N . LYS A 1 102 ? -11.268 5.504 5.185 1.00 93.50 102 LYS A N 1
ATOM 737 C CA . LYS A 1 102 ? -10.047 5.183 4.455 1.00 93.50 102 LYS A CA 1
ATOM 738 C C . LYS A 1 102 ? -10.282 4.182 3.323 1.00 93.50 102 LYS A C 1
ATOM 740 O O . LYS A 1 102 ? -9.636 4.317 2.283 1.00 93.50 102 LYS A O 1
ATOM 745 N N . TYR A 1 103 ? -11.201 3.227 3.498 1.00 95.44 103 TYR A N 1
ATOM 746 C CA . TYR A 1 103 ? -11.581 2.293 2.436 1.00 95.44 103 TYR A CA 1
ATOM 747 C C . TYR A 1 103 ? -12.023 3.073 1.201 1.00 95.44 103 TYR A C 1
ATOM 749 O O . TYR A 1 103 ? -11.502 2.863 0.107 1.00 95.44 103 TYR A O 1
ATOM 757 N N . GLU A 1 104 ? -12.905 4.054 1.402 1.00 95.12 104 GLU A N 1
ATOM 758 C CA . GLU A 1 104 ? -13.420 4.876 0.314 1.00 95.12 104 GLU A CA 1
ATOM 759 C C . GLU A 1 104 ? -12.351 5.760 -0.319 1.00 95.12 104 GLU A C 1
ATOM 761 O O . GLU A 1 104 ? -12.306 5.889 -1.539 1.00 95.12 104 GLU A O 1
ATOM 766 N N . SER A 1 105 ? -11.453 6.335 0.485 1.00 96.62 105 SER A N 1
ATOM 767 C CA . SER A 1 105 ? -10.325 7.120 -0.029 1.00 96.62 105 SER A CA 1
ATOM 768 C C . SER A 1 105 ? -9.432 6.305 -0.968 1.00 96.62 105 SER A C 1
ATOM 770 O O . SER A 1 105 ? -9.037 6.792 -2.028 1.00 96.62 105 SER A O 1
ATOM 772 N N . VAL A 1 106 ? -9.109 5.062 -0.597 1.00 98.56 106 VAL A N 1
ATOM 773 C CA . VAL A 1 106 ? -8.282 4.171 -1.424 1.00 98.56 106 VAL A CA 1
ATOM 774 C C . VAL A 1 106 ? -9.065 3.678 -2.643 1.00 98.56 106 VAL A C 1
ATOM 776 O O . VAL A 1 106 ? -8.543 3.729 -3.756 1.00 98.56 106 VAL A O 1
ATOM 779 N N . ARG A 1 107 ? -10.328 3.270 -2.463 1.00 98.25 107 ARG A N 1
ATOM 780 C CA . ARG A 1 107 ? -11.200 2.816 -3.556 1.00 98.25 107 ARG A CA 1
ATOM 781 C C . ARG A 1 107 ? -11.405 3.901 -4.609 1.00 98.25 107 ARG A C 1
ATOM 783 O O . ARG A 1 107 ? -11.253 3.614 -5.788 1.00 98.25 107 ARG A O 1
ATOM 790 N N . LYS A 1 108 ? -11.699 5.142 -4.207 1.00 98.25 108 LYS A N 1
ATOM 791 C CA . LYS A 1 108 ? -11.858 6.271 -5.138 1.00 98.25 108 LYS A CA 1
ATOM 792 C C . LYS A 1 108 ? -10.582 6.551 -5.917 1.00 98.25 108 LYS A C 1
ATOM 794 O O . LYS A 1 108 ? -10.658 6.757 -7.120 1.00 98.25 108 LYS A O 1
ATOM 799 N N . GLN A 1 109 ? -9.421 6.515 -5.258 1.00 98.56 109 GLN A N 1
ATOM 800 C CA . GLN A 1 109 ? -8.149 6.692 -5.958 1.00 98.56 109 GLN A CA 1
ATOM 801 C C . GLN A 1 109 ? -7.915 5.572 -6.984 1.00 98.56 109 GLN A C 1
ATOM 803 O O . GLN A 1 109 ? -7.455 5.844 -8.086 1.00 98.56 109 GLN A O 1
ATOM 808 N N . PHE A 1 110 ? -8.248 4.321 -6.650 1.00 98.69 110 PHE A N 1
ATOM 809 C CA . PHE A 1 110 ? -8.145 3.202 -7.591 1.00 98.69 110 PHE A CA 1
ATOM 810 C C . PHE A 1 110 ? -9.142 3.335 -8.754 1.00 98.69 110 PHE A C 1
ATOM 812 O O . PHE A 1 110 ? -8.753 3.193 -9.910 1.00 98.69 110 PHE A O 1
ATOM 819 N N . ASN A 1 111 ? -10.397 3.675 -8.476 1.00 98.38 111 ASN A N 1
ATOM 820 C CA . ASN A 1 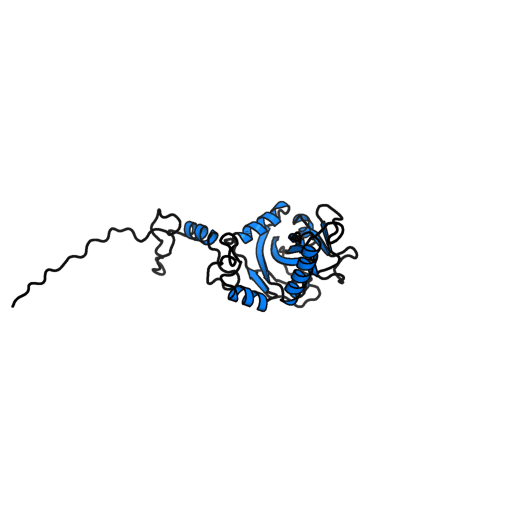111 ? -11.447 3.810 -9.489 1.00 98.38 111 ASN A CA 1
ATOM 821 C C . ASN A 1 111 ? -11.318 5.081 -10.345 1.00 98.38 111 ASN A C 1
ATOM 823 O O . ASN A 1 111 ? -12.079 5.246 -11.291 1.00 98.38 111 ASN A O 1
ATOM 827 N N . ALA A 1 112 ? -10.378 5.980 -10.032 1.00 98.19 112 ALA A N 1
ATOM 828 C CA . ALA A 1 112 ? -10.155 7.187 -10.822 1.00 98.19 112 ALA A CA 1
ATOM 829 C C . ALA A 1 112 ? -9.773 6.862 -12.276 1.00 98.19 112 ALA A C 1
ATOM 831 O O . ALA A 1 112 ? -10.146 7.601 -13.180 1.00 98.19 112 ALA A O 1
ATOM 832 N N . THR A 1 113 ? -9.058 5.753 -12.506 1.00 98.25 113 THR A N 1
ATOM 833 C CA . THR A 1 113 ? -8.657 5.336 -13.861 1.00 98.25 113 THR A CA 1
ATOM 834 C C . THR A 1 113 ? -8.923 3.868 -14.191 1.00 98.25 113 THR A C 1
ATOM 836 O O . THR A 1 113 ? -8.938 3.516 -15.370 1.00 98.25 113 THR A O 1
ATOM 839 N N . SER A 1 114 ? -9.166 3.003 -13.201 1.00 97.69 114 SER A N 1
ATOM 840 C CA . SER A 1 114 ? -9.481 1.583 -13.409 1.00 97.69 114 SER A CA 1
ATOM 841 C C . SER A 1 114 ? -10.978 1.307 -13.268 1.00 97.69 114 SER A C 1
ATOM 843 O O . SER A 1 114 ? -11.628 1.827 -12.366 1.00 97.69 114 SER A O 1
ATOM 845 N N . THR A 1 115 ? -11.502 0.422 -14.117 1.00 96.50 115 THR A N 1
ATOM 846 C CA . THR A 1 115 ? -12.878 -0.100 -14.047 1.00 96.50 115 THR A CA 1
ATOM 847 C C . THR A 1 115 ? -12.980 -1.443 -13.316 1.00 96.50 115 THR A C 1
ATOM 849 O O . THR A 1 115 ? -14.076 -1.980 -13.179 1.00 96.50 115 THR A O 1
ATOM 852 N N . ALA A 1 116 ? -11.856 -2.007 -12.855 1.00 97.00 116 ALA A N 1
ATOM 853 C CA . ALA A 1 116 ? -11.845 -3.289 -12.155 1.00 97.00 116 ALA A CA 1
ATOM 854 C C . ALA A 1 116 ? -12.586 -3.216 -10.810 1.00 97.00 116 ALA A C 1
ATOM 856 O O . ALA A 1 116 ? -12.586 -2.188 -10.127 1.00 97.00 116 ALA A O 1
ATOM 857 N N . THR A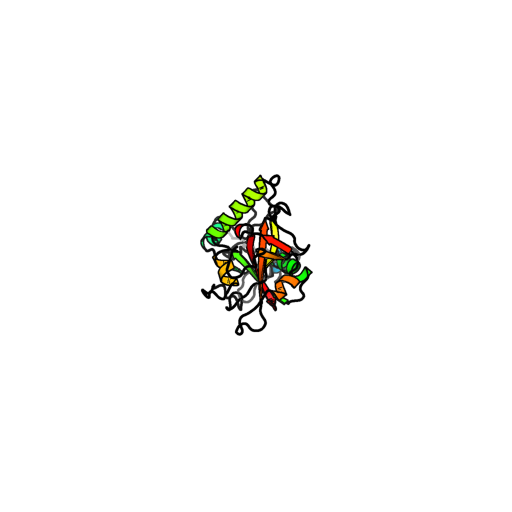 1 117 ? -13.176 -4.331 -10.392 1.00 95.94 117 THR A N 1
ATOM 858 C CA . THR A 1 117 ? -13.969 -4.389 -9.159 1.00 95.94 117 THR A CA 1
ATOM 859 C C . THR A 1 117 ? -13.062 -4.607 -7.956 1.00 95.94 117 THR A C 1
ATOM 861 O O . THR A 1 117 ? -12.358 -5.612 -7.888 1.00 95.94 117 THR A O 1
ATOM 864 N N . VAL A 1 118 ? -13.091 -3.691 -6.983 1.00 97.06 118 VAL A N 1
ATOM 865 C CA . VAL A 1 118 ? -12.371 -3.835 -5.704 1.00 97.06 118 VAL A CA 1
ATOM 866 C C . VAL A 1 118 ? -13.142 -4.765 -4.765 1.00 97.06 118 VAL A C 1
ATOM 868 O O . VAL A 1 118 ? -14.274 -4.465 -4.389 1.00 97.06 118 VAL A O 1
ATOM 871 N N . HIS A 1 119 ? -12.497 -5.850 -4.331 1.00 94.00 119 HIS A N 1
ATOM 872 C CA . HIS A 1 119 ? -13.062 -6.848 -3.411 1.00 94.00 119 HIS A CA 1
ATOM 873 C C . HIS A 1 119 ? -12.793 -6.512 -1.947 1.00 94.00 119 HIS A C 1
ATOM 875 O O . HIS A 1 119 ? -13.685 -6.589 -1.107 1.00 94.00 119 HIS A O 1
ATOM 881 N N . CYS A 1 120 ? -11.552 -6.147 -1.629 1.00 95.25 120 CYS A N 1
ATOM 882 C CA . CYS A 1 120 ? -11.156 -5.748 -0.284 1.00 95.25 120 CYS A CA 1
ATOM 883 C C . CYS A 1 120 ? -9.862 -4.928 -0.302 1.00 95.25 120 CYS A C 1
ATOM 885 O O . CYS A 1 120 ? -9.099 -4.930 -1.274 1.00 95.25 120 CYS A O 1
ATOM 887 N N . ILE A 1 121 ? -9.630 -4.208 0.795 1.00 98.44 121 ILE A N 1
ATOM 888 C CA . ILE A 1 121 ? -8.462 -3.351 0.985 1.00 98.44 121 ILE A CA 1
ATOM 889 C C . ILE A 1 121 ? -7.879 -3.654 2.361 1.00 98.44 121 ILE A C 1
ATOM 891 O O . ILE A 1 121 ? -8.597 -3.665 3.361 1.00 98.44 121 ILE A O 1
ATOM 895 N N . TYR A 1 122 ? -6.570 -3.870 2.416 1.00 98.62 122 TYR A N 1
ATOM 896 C CA . TYR A 1 122 ? -5.836 -4.027 3.667 1.00 98.62 122 TYR A CA 1
ATOM 897 C C . TYR A 1 122 ? -4.897 -2.847 3.870 1.00 98.62 122 TYR A C 1
ATOM 899 O O . TYR A 1 122 ? -4.237 -2.402 2.930 1.00 98.62 122 TYR A O 1
ATOM 907 N N . GLN A 1 123 ? -4.782 -2.384 5.109 1.00 98.25 123 GLN A N 1
ATOM 908 C CA . GLN A 1 123 ? -3.642 -1.595 5.539 1.00 98.25 123 GLN A CA 1
ATOM 909 C C . GLN A 1 123 ? -2.455 -2.531 5.727 1.00 98.25 123 GLN A C 1
ATOM 911 O O . GLN A 1 123 ? -2.551 -3.556 6.405 1.00 98.25 123 GLN A O 1
ATOM 916 N N . ILE A 1 124 ? -1.333 -2.163 5.127 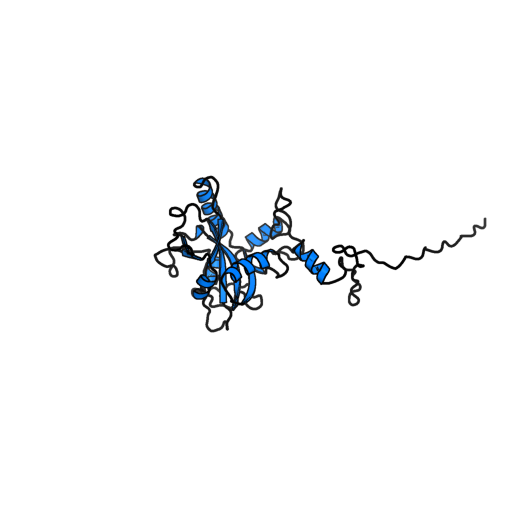1.00 98.62 124 ILE A N 1
ATOM 917 C CA . ILE A 1 124 ? -0.080 -2.888 5.273 1.00 98.62 124 ILE A CA 1
ATOM 918 C C . ILE A 1 124 ? 0.670 -2.258 6.440 1.00 98.62 124 ILE A C 1
ATOM 920 O O . ILE A 1 124 ? 0.955 -1.059 6.444 1.00 98.62 124 ILE A O 1
ATOM 924 N N . VAL A 1 125 ? 0.999 -3.071 7.439 1.00 98.25 125 VAL A N 1
ATOM 925 C CA . VAL A 1 125 ? 1.939 -2.688 8.488 1.00 98.25 125 VAL A CA 1
ATOM 926 C C . VAL A 1 125 ? 3.276 -3.315 8.140 1.00 98.25 125 VAL A C 1
ATOM 928 O O . VAL A 1 125 ? 3.462 -4.512 8.328 1.00 98.25 125 VAL A O 1
ATOM 931 N N . ALA A 1 126 ? 4.188 -2.518 7.587 1.00 98.00 126 ALA A N 1
ATOM 932 C CA . ALA A 1 126 ? 5.522 -2.983 7.221 1.00 98.00 126 ALA A CA 1
ATOM 933 C C . ALA A 1 126 ? 6.364 -3.331 8.463 1.00 98.00 126 ALA A C 1
ATOM 935 O O . ALA A 1 126 ? 6.100 -2.842 9.566 1.00 98.00 126 ALA A O 1
ATOM 936 N N . SER A 1 127 ? 7.409 -4.141 8.278 1.00 96.81 127 SER A N 1
ATOM 937 C CA . SER A 1 127 ? 8.370 -4.451 9.342 1.00 96.81 127 SER A CA 1
ATOM 938 C C . SER A 1 127 ? 9.069 -3.189 9.866 1.00 96.81 127 SER A C 1
ATOM 940 O O . SER A 1 127 ? 9.208 -2.190 9.153 1.00 96.81 127 SER A O 1
ATOM 942 N N . LEU A 1 128 ? 9.545 -3.226 11.115 1.00 95.69 128 LEU A N 1
ATOM 943 C CA . LEU A 1 128 ? 10.264 -2.101 11.729 1.00 95.69 128 LEU A CA 1
ATOM 944 C C . LEU A 1 128 ? 11.469 -1.644 10.893 1.00 95.69 128 LEU A C 1
ATOM 946 O O . LEU A 1 128 ? 11.712 -0.442 10.798 1.00 95.69 128 LEU A O 1
ATOM 950 N N . ALA A 1 129 ? 12.185 -2.581 10.264 1.00 96.81 129 ALA A N 1
ATOM 951 C CA . ALA A 1 129 ? 13.311 -2.281 9.383 1.00 96.81 129 ALA A CA 1
ATOM 952 C C . ALA A 1 129 ? 12.878 -1.440 8.171 1.00 96.81 129 ALA A C 1
ATOM 954 O O . ALA A 1 129 ? 13.434 -0.369 7.941 1.00 96.81 129 ALA A O 1
ATOM 955 N N . VAL A 1 130 ? 11.825 -1.863 7.462 1.00 98.00 130 VAL A N 1
ATOM 956 C CA . VAL A 1 130 ? 11.283 -1.136 6.299 1.00 98.00 130 VAL A CA 1
ATOM 957 C C . VAL A 1 130 ? 10.747 0.234 6.709 1.00 98.00 130 VAL A C 1
ATOM 959 O O . VAL A 1 130 ? 10.998 1.234 6.042 1.00 98.00 130 VAL A O 1
ATOM 962 N N . GLN A 1 131 ? 10.050 0.308 7.844 1.00 96.88 131 GLN A N 1
ATOM 963 C CA . GLN A 1 131 ? 9.559 1.579 8.366 1.00 96.88 131 GLN A CA 1
ATOM 964 C C . GLN A 1 131 ? 10.691 2.560 8.704 1.00 96.88 131 GLN A C 1
ATOM 966 O O . GLN A 1 131 ? 10.549 3.758 8.464 1.00 96.88 131 GLN A O 1
ATOM 971 N N . ARG A 1 132 ? 11.788 2.076 9.304 1.00 97.56 132 ARG A N 1
ATOM 972 C CA . ARG A 1 132 ? 12.958 2.904 9.631 1.00 97.56 132 ARG A CA 1
ATOM 973 C C . ARG A 1 132 ? 13.638 3.400 8.362 1.00 97.56 132 ARG A C 1
ATOM 975 O O . ARG A 1 132 ? 13.817 4.604 8.252 1.00 97.56 132 ARG A O 1
ATOM 982 N N . ALA A 1 133 ? 13.911 2.512 7.407 1.00 98.25 133 ALA A N 1
ATOM 983 C CA . ALA A 1 133 ? 14.529 2.874 6.134 1.00 98.25 133 ALA A CA 1
ATOM 984 C C . ALA A 1 133 ? 13.730 3.968 5.401 1.00 98.25 133 ALA A C 1
ATOM 986 O O . ALA A 1 133 ? 14.282 5.016 5.067 1.00 98.25 133 ALA A O 1
ATOM 987 N N . TYR A 1 134 ? 12.408 3.791 5.286 1.00 98.56 134 TYR A N 1
ATOM 988 C CA . TYR A 1 134 ? 11.532 4.797 4.684 1.00 98.56 134 TYR A CA 1
ATOM 989 C C . TYR A 1 134 ? 11.553 6.138 5.425 1.00 98.56 134 TYR A C 1
ATOM 991 O O . TYR A 1 134 ? 11.673 7.189 4.799 1.00 98.56 134 TYR A O 1
ATOM 999 N N . ARG A 1 135 ? 11.454 6.130 6.763 1.00 98.25 135 ARG A N 1
ATOM 1000 C CA . ARG A 1 135 ? 11.502 7.374 7.552 1.00 98.25 135 ARG A CA 1
ATOM 1001 C C . ARG A 1 135 ? 12.838 8.089 7.393 1.00 98.25 135 ARG A C 1
ATOM 1003 O O . ARG A 1 135 ? 12.833 9.289 7.160 1.00 98.25 135 ARG A O 1
ATOM 1010 N N . THR A 1 136 ? 13.951 7.361 7.452 1.00 98.50 136 THR A N 1
ATOM 1011 C CA . THR A 1 136 ? 15.290 7.922 7.245 1.00 98.50 136 THR A CA 1
ATOM 1012 C C . THR A 1 136 ? 15.410 8.569 5.867 1.00 98.50 136 THR A C 1
ATOM 1014 O O . THR A 1 136 ? 15.853 9.713 5.775 1.00 98.50 136 THR A O 1
ATOM 1017 N N . TYR A 1 137 ? 14.961 7.889 4.806 1.00 98.44 137 TYR A N 1
ATOM 1018 C CA . TYR A 1 137 ? 14.960 8.461 3.460 1.00 98.44 137 TYR A CA 1
ATOM 1019 C C . TYR A 1 137 ? 14.083 9.716 3.381 1.00 98.44 137 TYR A C 1
ATOM 1021 O O . TYR A 1 137 ? 14.549 10.773 2.954 1.00 98.44 137 TYR A O 1
ATOM 1029 N N . ARG A 1 138 ? 12.831 9.625 3.843 1.00 98.50 138 ARG A N 1
ATOM 1030 C CA . ARG A 1 138 ? 11.866 10.732 3.850 1.00 98.50 138 ARG A CA 1
ATOM 1031 C C . ARG A 1 138 ? 12.409 11.955 4.592 1.00 98.50 138 ARG A C 1
ATOM 1033 O O . ARG A 1 138 ? 12.292 13.067 4.087 1.00 98.50 138 ARG A O 1
ATOM 1040 N N . ASP A 1 139 ? 13.001 11.763 5.767 1.00 98.31 139 ASP A N 1
ATOM 1041 C CA . ASP A 1 139 ? 13.534 12.855 6.588 1.00 98.31 139 ASP A CA 1
ATOM 1042 C C . ASP A 1 139 ? 14.747 13.505 5.912 1.00 98.31 139 ASP A C 1
ATOM 1044 O O . ASP A 1 139 ? 14.874 14.731 5.897 1.00 98.31 139 ASP A O 1
ATOM 1048 N N . ALA A 1 140 ? 15.593 12.700 5.261 1.00 97.75 140 ALA A N 1
ATOM 1049 C CA . ALA A 1 140 ? 16.694 13.207 4.456 1.00 97.75 140 ALA A CA 1
ATOM 1050 C C . ALA A 1 140 ? 16.203 14.016 3.241 1.00 97.75 140 ALA A C 1
ATOM 1052 O O . ALA A 1 140 ? 16.805 15.047 2.939 1.00 97.75 140 ALA A O 1
ATOM 1053 N N . VAL A 1 141 ? 15.132 13.582 2.556 1.00 97.75 141 VAL A N 1
ATOM 1054 C CA . VAL A 1 141 ? 14.488 14.346 1.466 1.00 97.75 141 VAL A CA 1
ATOM 1055 C C . VAL A 1 141 ? 13.924 15.656 2.003 1.00 97.75 141 VAL A C 1
ATOM 1057 O O . VAL A 1 141 ? 14.208 16.716 1.454 1.00 97.75 141 VAL A O 1
ATOM 1060 N N . ALA A 1 142 ? 13.167 15.610 3.102 1.00 97.69 142 ALA A N 1
ATOM 1061 C CA . ALA A 1 142 ? 12.580 16.802 3.702 1.00 97.69 142 ALA A CA 1
ATOM 1062 C C . ALA A 1 142 ? 13.653 17.834 4.071 1.00 97.69 142 ALA A C 1
ATOM 1064 O O . ALA A 1 142 ? 13.504 19.010 3.741 1.00 97.69 142 ALA A O 1
ATOM 1065 N N . LYS A 1 143 ? 14.767 17.399 4.677 1.00 96.81 143 LYS A N 1
ATOM 1066 C CA . LYS A 1 143 ? 15.883 18.281 5.050 1.00 96.81 143 LYS A CA 1
ATOM 1067 C C . LYS A 1 143 ? 16.456 19.042 3.851 1.00 96.81 143 LYS A C 1
ATOM 1069 O O . LYS A 1 143 ? 16.767 20.220 3.984 1.00 96.81 143 LYS A O 1
ATOM 1074 N N . ARG A 1 144 ? 16.579 18.391 2.691 1.00 94.44 144 ARG A N 1
ATOM 1075 C CA . ARG A 1 144 ? 17.127 19.004 1.464 1.00 94.44 144 ARG A CA 1
ATOM 1076 C C . ARG A 1 144 ? 16.083 19.681 0.571 1.00 94.44 144 ARG A C 1
ATOM 1078 O O . ARG A 1 144 ? 16.455 20.279 -0.431 1.00 94.44 144 ARG A O 1
ATOM 1085 N N . ASN A 1 145 ? 14.798 19.586 0.911 1.00 94.69 145 ASN A N 1
ATOM 1086 C CA . ASN A 1 145 ? 13.688 20.109 0.115 1.00 94.69 145 ASN A CA 1
ATOM 1087 C C . ASN A 1 145 ? 12.761 20.990 0.969 1.00 94.69 145 ASN A C 1
ATOM 1089 O O . ASN A 1 145 ? 11.551 20.772 1.042 1.00 94.69 145 ASN A O 1
ATOM 1093 N N . ASN A 1 146 ? 13.342 21.974 1.662 1.00 93.62 146 ASN A N 1
ATOM 1094 C CA . ASN A 1 146 ? 12.622 22.997 2.435 1.00 93.62 146 ASN A CA 1
ATOM 1095 C C . ASN A 1 146 ? 11.607 22.423 3.442 1.00 93.62 146 ASN A C 1
ATOM 1097 O O . ASN A 1 146 ? 10.478 22.902 3.561 1.00 93.62 146 ASN A O 1
ATOM 1101 N N . GLY A 1 147 ? 11.990 21.348 4.132 1.00 94.38 147 GLY A N 1
ATOM 1102 C CA . GLY A 1 147 ? 11.152 20.658 5.112 1.00 94.38 147 GLY A CA 1
ATOM 1103 C C . GLY A 1 147 ? 10.058 19.772 4.507 1.00 94.38 147 GLY A C 1
ATOM 1104 O O . GLY A 1 147 ? 9.234 19.244 5.253 1.00 94.38 147 GLY A O 1
ATOM 1105 N N . LYS A 1 148 ? 10.022 19.579 3.181 1.00 94.69 148 LYS A N 1
ATOM 1106 C CA . LYS A 1 148 ? 8.962 18.831 2.489 1.00 94.69 148 LYS A CA 1
ATOM 1107 C C . LYS A 1 148 ? 9.506 17.583 1.807 1.00 94.69 148 LYS A C 1
ATOM 1109 O O . LYS A 1 148 ? 10.250 17.654 0.840 1.00 94.69 148 LYS A O 1
ATOM 1114 N N . ALA A 1 149 ? 9.066 16.410 2.251 1.00 96.62 149 ALA A N 1
ATOM 1115 C CA . ALA A 1 149 ? 9.376 15.159 1.556 1.00 96.62 149 ALA A CA 1
ATOM 1116 C C . ALA A 1 149 ? 8.526 14.924 0.292 1.00 96.62 149 ALA A C 1
ATOM 1118 O O . ALA A 1 149 ? 8.819 14.009 -0.473 1.00 96.62 149 ALA A O 1
ATOM 1119 N N . ASN A 1 150 ? 7.474 15.731 0.087 1.00 96.25 150 ASN A N 1
ATOM 1120 C CA . ASN A 1 150 ? 6.475 15.555 -0.972 1.00 96.25 150 ASN A CA 1
ATOM 1121 C C . ASN A 1 150 ? 5.924 14.116 -0.985 1.00 96.25 150 ASN A C 1
ATOM 1123 O O . ASN A 1 150 ? 6.043 13.389 -1.969 1.00 96.25 150 ASN A O 1
ATOM 1127 N N . GLU A 1 151 ? 5.391 13.684 0.168 1.00 97.25 151 GLU A N 1
ATOM 1128 C CA . GLU A 1 151 ? 4.843 12.336 0.319 1.00 97.25 151 GLU A CA 1
ATOM 1129 C C . GLU A 1 151 ? 3.534 12.168 -0.454 1.00 97.25 151 GLU A C 1
ATOM 1131 O O . GLU A 1 151 ? 2.593 12.941 -0.293 1.00 97.25 151 GLU A O 1
ATOM 1136 N N . GLU A 1 152 ? 3.451 11.096 -1.228 1.00 97.25 152 GLU A N 1
ATOM 1137 C CA . GLU A 1 152 ? 2.401 10.894 -2.214 1.00 97.25 152 GLU A CA 1
ATOM 1138 C C . GLU A 1 152 ? 1.971 9.424 -2.294 1.00 97.25 152 GLU A C 1
ATOM 1140 O O . GLU A 1 152 ? 2.728 8.518 -1.941 1.00 97.25 152 GLU A O 1
ATOM 1145 N N . ARG A 1 153 ? 0.735 9.158 -2.741 1.00 98.06 153 ARG A N 1
ATOM 1146 C CA . ARG A 1 153 ? 0.240 7.780 -2.942 1.00 98.06 153 ARG A CA 1
ATOM 1147 C C . ARG A 1 153 ? 0.339 7.374 -4.407 1.00 98.06 153 ARG A C 1
ATOM 1149 O O . ARG A 1 153 ? -0.281 8.033 -5.241 1.00 98.06 153 ARG A O 1
ATOM 1156 N N . ARG A 1 154 ? 1.044 6.283 -4.720 1.00 98.38 154 ARG A N 1
ATOM 1157 C CA . ARG A 1 154 ? 1.195 5.762 -6.095 1.00 98.38 154 ARG A CA 1
ATOM 1158 C C . ARG A 1 154 ? 1.011 4.250 -6.172 1.00 98.38 154 ARG A C 1
ATOM 1160 O O . ARG A 1 154 ? 1.327 3.528 -5.227 1.00 98.38 154 ARG A O 1
ATOM 1167 N N . PHE A 1 155 ? 0.489 3.775 -7.294 1.00 98.81 155 PHE A N 1
ATOM 1168 C CA . PHE A 1 155 ? 0.216 2.365 -7.533 1.00 98.81 155 PHE A CA 1
ATOM 1169 C C . PHE A 1 155 ? 1.468 1.608 -7.967 1.00 98.81 155 PHE A C 1
ATOM 1171 O O . PHE A 1 155 ? 2.329 2.140 -8.663 1.00 98.81 155 PHE A O 1
ATOM 1178 N N . HIS A 1 156 ? 1.546 0.346 -7.568 1.00 98.31 156 HIS A N 1
ATOM 1179 C CA . HIS A 1 156 ? 2.572 -0.588 -7.993 1.00 98.31 156 HIS A CA 1
ATOM 1180 C C . HIS A 1 156 ? 1.927 -1.953 -8.251 1.00 98.31 156 HIS A C 1
ATOM 1182 O O . HIS A 1 156 ? 1.493 -2.650 -7.324 1.00 98.31 156 HIS A O 1
ATOM 1188 N N . GLY A 1 157 ? 1.836 -2.314 -9.531 1.00 97.56 157 GLY A N 1
ATOM 1189 C CA . GLY A 1 157 ? 1.428 -3.643 -9.976 1.00 97.56 157 GLY A CA 1
ATOM 1190 C C . GLY A 1 157 ? 2.561 -4.648 -9.793 1.00 97.56 157 GLY A C 1
ATOM 1191 O O . GLY A 1 157 ? 3.723 -4.330 -10.029 1.00 97.56 157 GLY A O 1
ATOM 1192 N N . THR A 1 158 ? 2.241 -5.859 -9.341 1.00 96.25 158 THR A N 1
ATOM 1193 C CA . THR A 1 158 ? 3.245 -6.909 -9.132 1.00 96.25 158 THR A CA 1
ATOM 1194 C C . THR A 1 158 ? 2.651 -8.309 -9.287 1.00 96.25 158 THR A C 1
ATOM 1196 O O . THR A 1 158 ? 1.438 -8.482 -9.420 1.00 96.25 158 THR A O 1
ATOM 1199 N N . VAL A 1 159 ? 3.517 -9.323 -9.261 1.00 94.94 159 VAL A N 1
ATOM 1200 C CA . VAL A 1 159 ? 3.139 -10.737 -9.361 1.00 94.94 159 VAL A CA 1
ATOM 1201 C C . VAL A 1 159 ? 2.737 -11.264 -7.982 1.00 94.94 159 VAL A C 1
ATOM 1203 O O . VAL A 1 159 ? 3.510 -11.182 -7.019 1.00 94.94 159 VAL A O 1
ATOM 1206 N N . ARG A 1 160 ? 1.557 -11.882 -7.896 1.00 95.62 160 ARG A N 1
ATOM 1207 C CA . ARG A 1 160 ? 1.116 -12.664 -6.733 1.00 95.62 160 ARG A CA 1
ATOM 1208 C C . ARG A 1 160 ? 0.876 -14.117 -7.139 1.00 95.62 160 ARG A C 1
ATOM 1210 O O . ARG A 1 160 ? -0.012 -14.386 -7.939 1.00 95.62 160 ARG A O 1
ATOM 1217 N N . THR A 1 161 ? 1.598 -15.060 -6.537 1.00 94.88 161 THR A N 1
ATOM 1218 C CA . THR A 1 161 ? 1.470 -16.505 -6.830 1.00 94.88 161 THR A CA 1
ATOM 1219 C C . THR A 1 161 ? 0.820 -17.314 -5.702 1.00 94.88 161 THR A C 1
ATOM 1221 O O . THR A 1 161 ? 0.732 -18.531 -5.793 1.00 94.88 161 THR A O 1
ATOM 1224 N N . CYS A 1 162 ? 0.338 -16.650 -4.646 1.00 95.12 162 CYS A N 1
ATOM 1225 C CA . CYS A 1 162 ? -0.322 -17.272 -3.495 1.00 95.12 162 CYS A CA 1
ATOM 1226 C C . CYS A 1 162 ? -1.700 -16.649 -3.217 1.00 95.12 162 CYS A C 1
ATOM 1228 O O . CYS A 1 162 ? -2.084 -15.654 -3.832 1.00 95.12 162 CYS A O 1
ATOM 1230 N N . THR A 1 163 ? -2.428 -17.200 -2.247 1.00 94.94 163 THR A N 1
ATOM 1231 C CA . THR A 1 163 ? -3.796 -16.786 -1.893 1.00 94.94 163 THR A CA 1
ATOM 1232 C C . THR A 1 163 ? -3.869 -15.596 -0.927 1.00 94.94 163 THR A C 1
ATOM 1234 O O . THR A 1 163 ? -4.950 -15.284 -0.435 1.00 94.94 163 THR A O 1
ATOM 1237 N N . LEU A 1 164 ? -2.756 -14.899 -0.653 1.00 96.00 164 LEU A N 1
ATOM 1238 C CA . LEU A 1 164 ? -2.732 -13.720 0.225 1.00 96.00 164 LEU A CA 1
ATOM 1239 C C . LEU A 1 164 ? -3.770 -12.674 -0.219 1.00 96.00 164 LEU A C 1
ATOM 1241 O O . LEU A 1 164 ? -3.720 -12.199 -1.354 1.00 96.00 164 LEU A O 1
ATOM 1245 N N . GLY A 1 165 ? -4.681 -12.302 0.677 1.00 93.56 165 GLY A N 1
ATOM 1246 C CA . GLY A 1 165 ? -5.782 -11.360 0.459 1.00 93.56 165 GLY A CA 1
ATOM 1247 C C . GLY A 1 165 ? -7.088 -11.992 -0.042 1.00 93.56 165 GLY A C 1
ATOM 1248 O O . GLY A 1 165 ? -8.104 -11.305 -0.088 1.00 93.56 165 GLY A O 1
ATOM 1249 N N . ILE A 1 166 ? -7.100 -13.281 -0.401 1.00 90.69 166 ILE A N 1
ATOM 1250 C CA . ILE A 1 166 ? -8.324 -14.002 -0.795 1.00 90.69 166 ILE A CA 1
ATOM 1251 C C . ILE A 1 166 ? -9.024 -14.521 0.458 1.00 90.69 166 ILE A C 1
ATOM 1253 O O . ILE A 1 166 ? -8.369 -15.096 1.324 1.00 90.69 166 ILE A O 1
ATOM 1257 N N . ALA A 1 167 ? -10.345 -14.334 0.545 1.00 87.75 167 ALA A N 1
ATOM 1258 C CA . ALA A 1 167 ? -11.181 -14.865 1.628 1.00 87.75 167 ALA A CA 1
ATOM 1259 C C . ALA A 1 167 ? -10.630 -14.571 3.042 1.00 87.75 167 ALA A C 1
ATOM 1261 O O . ALA A 1 167 ? -10.709 -15.397 3.944 1.00 87.75 167 ALA A O 1
ATOM 1262 N N . GLY A 1 168 ? -10.024 -13.394 3.234 1.00 87.69 168 GLY A N 1
ATOM 1263 C CA . GLY A 1 168 ? -9.458 -12.999 4.525 1.00 87.69 168 GLY A CA 1
ATOM 1264 C C . GLY A 1 168 ? -8.070 -13.571 4.838 1.00 87.69 168 GLY A C 1
ATOM 1265 O O . GLY A 1 168 ? -7.529 -13.244 5.892 1.00 87.69 168 GLY A O 1
ATOM 1266 N N . ASN A 1 169 ? -7.454 -14.359 3.949 1.00 94.50 169 ASN A N 1
ATOM 1267 C CA . ASN A 1 169 ? -6.106 -14.877 4.164 1.00 94.50 169 ASN A CA 1
ATOM 1268 C C . ASN A 1 169 ? -5.084 -13.731 4.278 1.00 94.50 169 ASN A C 1
ATOM 1270 O O . ASN A 1 169 ? -4.890 -12.963 3.338 1.00 94.50 169 ASN A O 1
ATOM 1274 N N . THR A 1 170 ? -4.390 -13.639 5.411 1.00 96.31 170 THR A N 1
ATOM 1275 C CA . THR A 1 170 ? -3.331 -12.645 5.660 1.00 96.31 170 THR A CA 1
ATOM 1276 C C . THR A 1 170 ? -1.939 -13.267 5.820 1.00 96.31 170 THR A C 1
ATOM 1278 O O . THR A 1 170 ? -0.983 -12.556 6.130 1.00 96.31 170 THR A O 1
ATOM 1281 N N . ALA A 1 171 ? -1.798 -14.575 5.580 1.00 96.62 171 ALA A N 1
ATOM 1282 C CA . ALA A 1 171 ? -0.538 -15.295 5.712 1.00 96.62 171 ALA A CA 1
ATOM 1283 C C . ALA A 1 171 ? 0.361 -15.106 4.478 1.00 96.62 171 ALA A C 1
ATOM 1285 O O . ALA A 1 171 ? -0.013 -15.422 3.345 1.00 96.62 171 ALA A O 1
ATOM 1286 N N . PHE A 1 172 ? 1.577 -14.607 4.700 1.00 97.19 172 PHE A N 1
ATOM 1287 C CA . PHE A 1 172 ? 2.583 -14.467 3.648 1.00 97.19 172 PHE A CA 1
ATOM 1288 C C . PHE A 1 172 ? 3.184 -15.828 3.294 1.00 97.19 172 PHE A C 1
ATOM 1290 O O . PHE A 1 172 ? 3.561 -16.592 4.177 1.00 97.19 172 PHE A O 1
ATOM 1297 N N . CYS A 1 173 ? 3.359 -16.103 2.002 1.00 96.56 173 CYS A N 1
ATOM 1298 C CA . CYS A 1 173 ? 4.144 -17.256 1.565 1.00 96.56 173 CYS A CA 1
ATOM 1299 C C . CYS A 1 173 ? 5.653 -16.939 1.532 1.00 96.56 173 CYS A C 1
ATOM 1301 O O . CYS A 1 173 ? 6.079 -15.777 1.607 1.00 96.56 173 CYS A O 1
ATOM 1303 N N . ASN A 1 174 ? 6.472 -17.980 1.366 1.00 96.00 174 ASN A N 1
ATOM 1304 C CA . ASN A 1 174 ? 7.931 -17.879 1.229 1.00 96.00 174 ASN A CA 1
ATOM 1305 C C . ASN A 1 174 ? 8.443 -18.138 -0.195 1.00 96.00 174 ASN A C 1
ATOM 1307 O O . ASN A 1 174 ? 9.648 -18.190 -0.405 1.00 96.00 174 ASN A O 1
ATOM 1311 N N . SER A 1 175 ? 7.547 -18.254 -1.180 1.00 94.88 175 SER A N 1
ATOM 1312 C CA . SER A 1 175 ? 7.939 -18.451 -2.576 1.00 94.88 175 SER A CA 1
ATOM 1313 C C . SER A 1 175 ? 8.719 -17.246 -3.107 1.00 94.88 175 SER A C 1
ATOM 1315 O O . SER A 1 175 ? 8.230 -16.114 -3.055 1.00 94.88 175 SER A O 1
ATOM 1317 N N . SER A 1 176 ? 9.891 -17.502 -3.691 1.00 93.50 176 SER A N 1
ATOM 1318 C CA . SER A 1 176 ? 10.694 -16.501 -4.407 1.00 93.50 176 SER A CA 1
ATOM 1319 C C . SER A 1 176 ? 9.996 -15.956 -5.659 1.00 93.50 176 SER A C 1
ATOM 1321 O O . SER A 1 176 ? 10.333 -14.876 -6.134 1.00 93.50 176 SER A O 1
ATOM 1323 N N . GLN A 1 177 ? 8.976 -16.660 -6.159 1.00 93.00 177 GLN A N 1
ATOM 1324 C CA . GLN A 1 177 ? 8.158 -16.229 -7.295 1.00 93.00 177 GLN A CA 1
ATOM 1325 C C . GLN A 1 177 ? 7.012 -15.293 -6.878 1.00 93.00 177 GLN A C 1
ATOM 1327 O O . GLN A 1 177 ? 6.414 -14.619 -7.718 1.00 93.00 177 GLN A O 1
ATOM 1332 N N . CYS A 1 178 ? 6.696 -15.201 -5.579 1.00 95.88 178 CYS A N 1
ATOM 1333 C CA . CYS A 1 178 ? 5.658 -14.302 -5.081 1.00 95.88 178 CYS A CA 1
ATOM 1334 C C . CYS A 1 178 ? 6.242 -12.921 -4.755 1.00 95.88 178 CYS A C 1
ATOM 1336 O O . CYS A 1 178 ? 6.451 -12.571 -3.588 1.00 95.88 178 CYS A O 1
ATOM 1338 N N . ARG A 1 179 ? 6.475 -12.115 -5.795 1.00 95.94 179 ARG A N 1
ATOM 1339 C CA . ARG A 1 179 ? 7.032 -10.754 -5.674 1.00 95.94 179 ARG A CA 1
ATOM 1340 C C . ARG A 1 179 ? 6.237 -9.882 -4.704 1.00 95.94 179 ARG A C 1
ATOM 1342 O O . ARG A 1 179 ? 6.838 -9.153 -3.920 1.00 95.94 179 ARG A O 1
ATOM 1349 N N . LEU A 1 180 ? 4.908 -10.027 -4.677 1.00 97.75 180 LEU A N 1
ATOM 1350 C CA . LEU A 1 180 ? 4.062 -9.375 -3.679 1.00 97.75 180 LEU A CA 1
ATOM 1351 C C . LEU A 1 180 ? 4.519 -9.691 -2.247 1.00 97.75 180 LEU A C 1
ATOM 1353 O O . LEU A 1 180 ? 4.794 -8.776 -1.480 1.00 97.75 180 LEU A O 1
ATOM 1357 N N . CYS A 1 181 ? 4.631 -10.970 -1.872 1.00 97.81 181 CYS A N 1
ATOM 1358 C CA . CYS A 1 181 ? 5.045 -11.342 -0.516 1.00 97.81 181 CYS A CA 1
ATOM 1359 C C . CYS A 1 181 ? 6.478 -10.898 -0.202 1.00 97.81 181 CYS A C 1
ATOM 1361 O O . CYS A 1 181 ? 6.749 -10.533 0.940 1.00 97.81 181 CYS A O 1
ATOM 1363 N N . LEU A 1 182 ? 7.384 -10.902 -1.183 1.00 97.50 182 LEU A N 1
ATOM 1364 C CA . LEU A 1 182 ? 8.742 -10.383 -0.999 1.00 97.50 182 LEU A CA 1
ATOM 1365 C C . LEU A 1 182 ? 8.729 -8.883 -0.668 1.00 97.50 182 LEU A C 1
ATOM 1367 O O . LEU A 1 182 ? 9.334 -8.483 0.326 1.00 97.50 182 LEU A O 1
ATOM 1371 N N . ILE A 1 183 ? 7.969 -8.079 -1.423 1.00 98.06 183 ILE A N 1
ATOM 1372 C CA . ILE A 1 183 ? 7.825 -6.635 -1.176 1.00 98.06 183 ILE A CA 1
ATOM 1373 C C . ILE A 1 183 ? 7.179 -6.373 0.188 1.00 98.06 183 ILE A C 1
ATOM 1375 O O . ILE A 1 183 ? 7.654 -5.539 0.953 1.00 98.06 183 ILE A O 1
ATOM 1379 N N . LEU A 1 184 ? 6.105 -7.089 0.530 1.00 98.38 184 LEU A N 1
ATOM 1380 C CA . LEU A 1 184 ? 5.399 -6.858 1.793 1.00 98.38 184 LEU A CA 1
ATOM 1381 C C . LEU A 1 184 ? 6.234 -7.244 3.027 1.00 98.38 184 LEU A C 1
ATOM 1383 O O . LEU A 1 184 ? 6.069 -6.629 4.079 1.00 98.38 184 LEU A O 1
ATOM 1387 N N . LYS A 1 185 ? 7.145 -8.221 2.904 1.00 97.25 185 LYS A N 1
ATOM 1388 C CA . LYS A 1 185 ? 8.056 -8.622 3.989 1.00 97.25 185 LYS A CA 1
ATOM 1389 C C . LYS A 1 185 ? 9.290 -7.720 4.095 1.00 97.25 185 LYS A C 1
ATOM 1391 O O . LYS A 1 185 ? 9.677 -7.342 5.201 1.00 97.25 185 LYS A O 1
ATOM 1396 N N . GLY A 1 186 ? 9.910 -7.398 2.959 1.00 96.50 186 GLY A N 1
ATOM 1397 C CA . GLY A 1 186 ? 11.234 -6.768 2.892 1.00 96.50 186 GLY A CA 1
ATOM 1398 C C . GLY A 1 186 ? 11.261 -5.315 2.414 1.00 96.50 186 GLY A C 1
ATOM 1399 O O . GLY A 1 186 ? 12.339 -4.720 2.394 1.00 96.50 186 GLY A O 1
ATOM 1400 N N . GLY A 1 187 ? 10.112 -4.748 2.039 1.00 97.81 187 GLY A N 1
ATOM 1401 C CA . GLY A 1 187 ? 10.016 -3.459 1.354 1.00 97.81 187 GLY A CA 1
ATOM 1402 C C . GLY A 1 187 ? 10.314 -3.573 -0.143 1.00 97.81 187 GLY A C 1
ATOM 1403 O O . GLY A 1 187 ? 10.627 -4.648 -0.658 1.00 97.81 187 GLY A O 1
ATOM 1404 N N . PHE A 1 188 ? 10.224 -2.451 -0.854 1.00 98.00 188 PHE A N 1
ATOM 1405 C CA . PHE A 1 188 ? 10.689 -2.377 -2.239 1.00 98.00 188 PHE A CA 1
ATOM 1406 C C . PHE A 1 188 ? 12.216 -2.525 -2.284 1.00 98.00 188 PHE A C 1
ATOM 1408 O O . PHE A 1 188 ? 12.905 -2.166 -1.329 1.00 98.00 188 PHE A O 1
ATOM 1415 N N . LYS A 1 189 ? 12.757 -3.076 -3.375 1.00 95.56 189 LYS A N 1
ATOM 1416 C CA . LYS A 1 189 ? 14.200 -3.299 -3.540 1.00 95.56 189 LYS A CA 1
ATOM 1417 C C . LYS A 1 189 ? 14.653 -2.853 -4.916 1.00 95.56 189 LYS A C 1
ATOM 1419 O O . LYS A 1 189 ? 14.024 -3.205 -5.908 1.00 95.56 189 LYS A O 1
ATOM 1424 N N . TYR A 1 190 ? 15.748 -2.107 -4.945 1.00 94.69 190 TYR A N 1
ATOM 1425 C CA . TYR A 1 190 ? 16.469 -1.749 -6.153 1.00 94.69 190 TYR A CA 1
ATOM 1426 C C . TYR A 1 190 ? 17.966 -1.631 -5.831 1.00 94.69 190 TYR A C 1
ATOM 1428 O O . TYR A 1 190 ? 18.286 -0.994 -4.826 1.00 94.69 190 TYR A O 1
ATOM 1436 N N . PRO A 1 191 ? 18.856 -2.205 -6.657 1.00 92.88 191 PRO A N 1
ATOM 1437 C CA . PRO A 1 191 ? 18.533 -3.145 -7.730 1.00 92.88 191 PRO A CA 1
ATOM 1438 C C . PRO A 1 191 ? 17.947 -4.455 -7.169 1.00 92.88 191 PRO A C 1
ATOM 1440 O O . PRO A 1 191 ? 18.127 -4.803 -6.003 1.00 92.88 191 PRO A O 1
ATOM 1443 N N . SER A 1 192 ? 17.196 -5.179 -7.992 1.00 90.12 192 SER A N 1
ATOM 1444 C CA . SER A 1 192 ? 16.719 -6.531 -7.694 1.00 90.12 192 SER A CA 1
ATOM 1445 C C . SER A 1 192 ? 16.556 -7.335 -8.990 1.00 90.12 192 SER A C 1
ATOM 1447 O O . SER A 1 192 ? 16.392 -6.728 -10.051 1.00 90.12 192 SER A O 1
ATOM 1449 N N . PRO A 1 193 ? 16.483 -8.677 -8.927 1.00 88.62 193 PRO A N 1
ATOM 1450 C CA . PRO A 1 193 ? 16.229 -9.512 -10.108 1.00 88.62 193 PRO A CA 1
ATOM 1451 C C . PRO A 1 193 ? 14.884 -9.250 -10.810 1.00 88.62 193 PRO A C 1
ATOM 1453 O O . PRO A 1 193 ? 14.629 -9.793 -11.879 1.00 88.62 193 PRO A O 1
ATOM 1456 N N . PHE A 1 194 ? 13.992 -8.463 -10.200 1.00 87.06 194 PHE A N 1
ATOM 1457 C CA . PHE A 1 194 ? 12.641 -8.200 -10.705 1.00 87.06 194 PHE A CA 1
ATOM 1458 C C . PHE A 1 194 ? 12.411 -6.746 -11.122 1.00 87.06 194 PHE A C 1
ATOM 1460 O O . PHE A 1 194 ? 1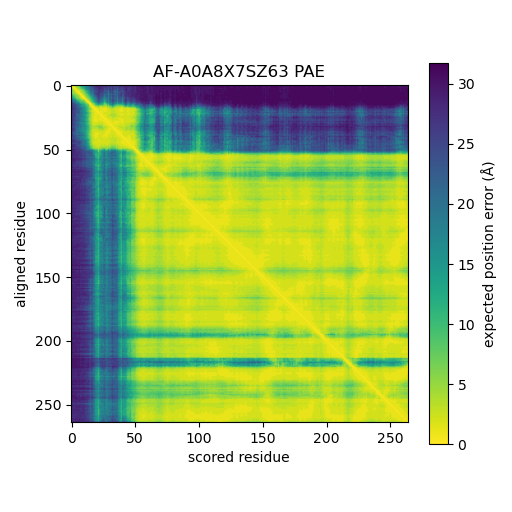1.315 -6.411 -11.574 1.00 87.06 194 PHE A O 1
ATOM 1467 N N . THR A 1 195 ? 13.404 -5.879 -10.935 1.00 84.38 195 THR A N 1
ATOM 1468 C CA . THR A 1 195 ? 13.333 -4.465 -11.310 1.00 84.38 195 THR A CA 1
ATOM 1469 C C . THR A 1 195 ? 13.995 -4.230 -12.653 1.00 84.38 195 THR A C 1
ATOM 1471 O O . THR A 1 195 ? 15.011 -4.843 -12.961 1.00 84.38 195 THR A O 1
ATOM 1474 N N . ASN A 1 196 ? 13.434 -3.308 -13.432 1.00 82.88 196 ASN A N 1
ATOM 1475 C CA . ASN A 1 196 ? 14.054 -2.828 -14.662 1.00 82.88 196 ASN A CA 1
ATOM 1476 C C . ASN A 1 196 ? 15.367 -2.092 -14.330 1.00 82.88 196 ASN A C 1
ATOM 1478 O O . ASN A 1 196 ? 15.442 -1.462 -13.277 1.00 82.88 196 ASN A O 1
ATOM 1482 N N . SER A 1 197 ? 16.359 -2.110 -15.225 1.00 85.25 197 SER A N 1
ATOM 1483 C CA . SER A 1 197 ? 17.600 -1.321 -15.107 1.00 85.25 197 SER A CA 1
ATOM 1484 C C . SER A 1 197 ? 17.365 0.185 -14.931 1.00 85.25 197 SER A C 1
ATOM 1486 O O . SER A 1 197 ? 18.251 0.902 -14.484 1.00 85.25 197 SER A O 1
ATOM 1488 N N . ASN A 1 198 ? 16.173 0.665 -15.281 1.00 86.81 198 ASN A N 1
ATOM 1489 C CA . ASN A 1 198 ? 15.782 2.065 -15.200 1.00 86.81 198 ASN A CA 1
ATOM 1490 C C . ASN A 1 198 ? 15.246 2.471 -13.815 1.00 86.81 198 ASN A C 1
ATOM 1492 O O . ASN A 1 198 ? 15.099 3.665 -13.571 1.00 86.81 198 ASN A O 1
ATOM 1496 N N . GLY A 1 199 ? 14.927 1.526 -12.918 1.00 93.38 199 GLY A N 1
ATOM 1497 C CA . GLY A 1 199 ? 14.449 1.838 -11.563 1.00 93.38 199 GLY A CA 1
ATOM 1498 C C . GLY A 1 199 ? 13.207 1.076 -11.093 1.00 93.38 199 GLY A C 1
ATOM 1499 O O . GLY A 1 199 ? 12.675 0.182 -11.759 1.00 93.38 199 GLY A O 1
ATOM 1500 N N . LEU A 1 200 ? 12.720 1.473 -9.915 1.00 95.38 200 LEU A N 1
ATOM 1501 C CA . LEU A 1 200 ? 11.429 1.089 -9.343 1.00 95.38 200 LEU A CA 1
ATOM 1502 C C . LEU A 1 200 ? 10.333 2.033 -9.823 1.00 95.38 200 LEU A C 1
ATOM 1504 O O . LEU A 1 200 ? 10.352 3.216 -9.493 1.00 95.38 200 LEU A O 1
ATOM 1508 N N . PHE A 1 201 ? 9.359 1.493 -10.551 1.00 96.25 201 PHE A N 1
ATOM 1509 C CA . PHE A 1 201 ? 8.247 2.260 -11.102 1.00 96.25 201 PHE A CA 1
ATOM 1510 C C . PHE A 1 201 ? 7.040 2.259 -10.165 1.00 96.25 201 PHE A C 1
ATOM 1512 O O . PHE A 1 201 ? 6.611 1.213 -9.663 1.00 96.25 201 PHE A O 1
ATOM 1519 N N . PHE A 1 202 ? 6.450 3.438 -10.012 1.00 97.81 202 PHE A N 1
ATOM 1520 C CA . PHE A 1 202 ? 5.147 3.653 -9.407 1.00 97.81 202 PHE A CA 1
ATOM 1521 C C . PHE A 1 202 ? 4.293 4.507 -10.345 1.00 97.81 202 PHE A C 1
ATOM 1523 O O . PHE A 1 202 ? 4.787 5.472 -10.931 1.00 97.81 202 PHE A O 1
ATOM 1530 N N . ALA A 1 203 ? 3.020 4.156 -10.492 1.00 97.94 203 ALA A N 1
ATOM 1531 C CA . ALA A 1 203 ? 2.091 4.846 -11.376 1.00 97.94 203 ALA A CA 1
ATOM 1532 C C . ALA A 1 203 ? 1.163 5.790 -10.601 1.00 97.94 203 ALA A C 1
ATOM 1534 O O . ALA A 1 203 ? 0.736 5.481 -9.484 1.00 97.94 203 ALA A O 1
ATOM 1535 N N . VAL A 1 204 ? 0.804 6.921 -11.203 1.00 97.38 204 VAL A N 1
ATOM 1536 C CA . VAL A 1 204 ? -0.302 7.768 -10.729 1.00 97.38 204 VAL A CA 1
ATOM 1537 C C . VAL A 1 204 ? -1.634 7.045 -10.960 1.00 97.38 204 VAL A C 1
ATOM 1539 O O . VAL A 1 204 ? -2.480 7.003 -10.068 1.00 97.38 204 VAL A O 1
ATOM 1542 N N . ASP A 1 205 ? -1.755 6.383 -12.108 1.00 97.88 205 ASP A N 1
ATOM 1543 C CA . ASP A 1 205 ? -2.958 5.712 -12.577 1.00 97.88 205 ASP A CA 1
ATOM 1544 C C . ASP A 1 205 ? -2.961 4.224 -12.227 1.00 97.88 205 ASP A C 1
ATOM 1546 O O . ASP A 1 205 ? -2.059 3.456 -12.587 1.00 97.88 205 ASP A O 1
ATOM 1550 N N . SER A 1 206 ? -4.039 3.779 -11.584 1.00 98.25 206 SER A N 1
ATOM 1551 C CA . SER A 1 206 ? -4.254 2.369 -11.266 1.00 98.25 206 SER A CA 1
ATOM 1552 C C . SER A 1 206 ? -4.358 1.519 -12.530 1.00 98.25 206 SER A C 1
ATOM 1554 O O . SER A 1 206 ? -3.773 0.438 -12.562 1.00 98.25 206 SER A O 1
ATOM 1556 N N . LYS A 1 207 ? -5.018 2.011 -13.593 1.00 97.81 207 LYS A N 1
ATOM 1557 C CA . LYS A 1 207 ? -5.172 1.305 -14.880 1.00 97.81 207 LYS A CA 1
ATOM 1558 C C . LYS A 1 207 ? -3.840 0.842 -15.454 1.00 97.81 207 LYS A C 1
ATOM 1560 O O . LYS A 1 207 ? -3.756 -0.268 -15.970 1.00 97.81 207 LYS A O 1
ATOM 1565 N N . TYR A 1 208 ? -2.799 1.663 -15.318 1.00 97.12 208 TYR A N 1
ATOM 1566 C CA . TYR A 1 208 ? -1.456 1.284 -15.736 1.00 97.12 208 TYR A CA 1
ATOM 1567 C C . TYR A 1 208 ? -0.932 0.138 -14.870 1.00 97.12 208 TYR A C 1
ATOM 1569 O O . TYR A 1 208 ? -0.578 -0.915 -15.375 1.00 97.12 208 TYR A O 1
ATOM 1577 N N . SER A 1 209 ? -0.976 0.276 -13.544 1.00 97.56 209 SER A N 1
ATOM 1578 C CA . SER A 1 209 ? -0.514 -0.789 -12.642 1.00 97.56 209 SER A CA 1
ATOM 1579 C C . SER A 1 209 ? -1.336 -2.087 -12.736 1.00 97.56 209 SER A C 1
ATOM 1581 O O . SER A 1 209 ? -0.808 -3.156 -12.439 1.00 97.56 209 SER A O 1
ATOM 1583 N N . VAL A 1 210 ? -2.594 -2.041 -13.189 1.00 97.12 210 VAL A N 1
ATOM 1584 C CA . VAL A 1 210 ? -3.437 -3.229 -13.424 1.00 97.12 210 VAL A CA 1
ATOM 1585 C C . VAL A 1 210 ? -2.843 -4.160 -14.490 1.00 97.12 210 VAL A C 1
ATOM 1587 O O . VAL A 1 210 ? -2.979 -5.384 -14.357 1.00 97.12 210 VAL A O 1
ATOM 1590 N N . THR A 1 211 ? -2.164 -3.628 -15.514 1.00 95.56 211 THR A N 1
ATOM 1591 C CA . THR A 1 211 ? -1.515 -4.453 -16.554 1.00 95.56 211 THR A CA 1
ATOM 1592 C C . THR A 1 211 ? -0.286 -5.191 -16.015 1.00 95.56 211 THR A C 1
ATOM 1594 O O . THR A 1 211 ? 0.005 -6.296 -16.463 1.00 95.56 211 THR A O 1
ATOM 1597 N N . TYR A 1 212 ? 0.367 -4.642 -14.985 1.00 95.12 212 TYR A N 1
ATOM 1598 C CA . TYR A 1 212 ? 1.516 -5.249 -14.296 1.00 95.12 212 TYR A CA 1
ATOM 1599 C C . TYR A 1 212 ? 1.120 -6.127 -13.099 1.00 95.12 212 TYR A C 1
ATOM 1601 O O . TYR A 1 212 ? 1.951 -6.851 -12.545 1.00 95.12 212 TYR A O 1
ATOM 1609 N N . SER A 1 2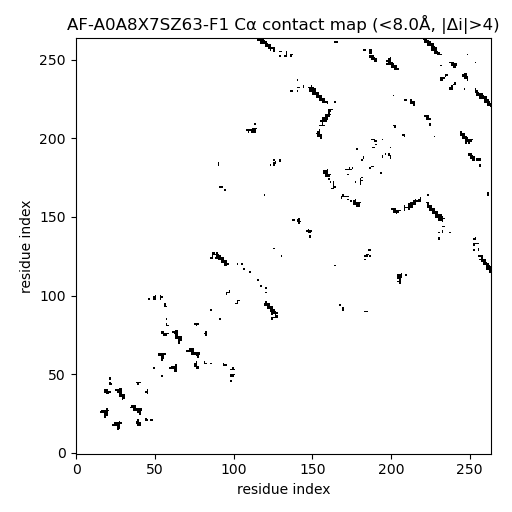13 ? -0.152 -6.104 -12.701 1.00 96.31 213 SER A N 1
ATOM 1610 C CA . SER A 1 213 ? -0.706 -7.011 -11.700 1.00 96.31 213 SER A CA 1
ATOM 1611 C C . SER A 1 213 ? -1.043 -8.362 -12.322 1.00 96.31 213 SER A C 1
ATOM 1613 O O . SER A 1 213 ? -2.055 -8.525 -13.013 1.00 96.31 213 SER A O 1
ATOM 1615 N N . SER A 1 214 ? -0.206 -9.353 -12.031 1.00 92.56 214 SER A N 1
ATOM 1616 C CA . SER A 1 214 ? -0.348 -10.728 -12.514 1.00 92.56 214 SER A CA 1
ATOM 1617 C C . SER A 1 214 ? -0.581 -11.710 -11.366 1.00 92.56 214 SER A C 1
ATOM 1619 O O . SER A 1 214 ? -0.333 -11.424 -10.190 1.00 92.56 214 SER A O 1
ATOM 1621 N N . ARG A 1 215 ? -1.116 -12.877 -11.722 1.00 85.06 215 ARG A N 1
ATOM 1622 C CA . ARG A 1 215 ? -1.583 -13.908 -10.794 1.00 85.06 215 ARG A CA 1
ATOM 1623 C C . ARG A 1 215 ? -0.970 -15.263 -11.139 1.00 85.06 215 ARG A C 1
ATOM 1625 O O . ARG A 1 215 ? -0.721 -15.536 -12.309 1.00 85.06 215 ARG A O 1
ATOM 1632 N N . GLY A 1 216 ? -0.779 -16.116 -10.136 1.00 78.00 216 GLY A N 1
ATOM 1633 C CA . GLY A 1 216 ? -0.565 -17.548 -10.355 1.00 78.00 216 GLY A CA 1
ATOM 1634 C C . GLY A 1 216 ? -1.826 -18.215 -10.918 1.00 78.00 216 GLY A C 1
ATOM 1635 O O . GLY A 1 216 ? -2.935 -17.734 -10.677 1.00 78.00 216 GLY A O 1
ATOM 1636 N N . GLN A 1 217 ? -1.663 -19.327 -11.642 1.00 73.06 217 GLN A N 1
ATOM 1637 C CA . GLN A 1 217 ? -2.775 -20.035 -12.297 1.00 73.06 217 GLN A CA 1
ATOM 1638 C C . GLN A 1 217 ? -3.904 -20.431 -11.325 1.00 73.06 217 GLN A C 1
ATOM 1640 O O . GLN A 1 217 ? -5.073 -20.377 -11.685 1.00 73.06 217 GLN A O 1
ATOM 1645 N N . VAL A 1 218 ? -3.570 -20.721 -10.064 1.00 69.00 218 VAL A N 1
ATOM 1646 C CA . VAL A 1 218 ? -4.509 -21.180 -9.022 1.00 69.00 218 VAL A CA 1
ATOM 1647 C C . VAL A 1 218 ? -5.390 -20.081 -8.395 1.00 69.00 218 VAL A C 1
ATOM 1649 O O . VAL A 1 218 ? -6.116 -20.351 -7.445 1.00 69.00 218 VAL A O 1
ATOM 1652 N N . LEU A 1 219 ? -5.321 -18.827 -8.864 1.00 76.19 219 LEU A N 1
ATOM 1653 C CA . LEU A 1 219 ? -5.925 -17.666 -8.176 1.00 76.19 219 LEU A CA 1
ATOM 1654 C C . LEU A 1 219 ? -7.200 -17.105 -8.834 1.00 76.19 219 LEU A C 1
ATOM 1656 O O . LEU A 1 219 ? -7.634 -16.002 -8.488 1.00 76.19 219 LEU A O 1
ATOM 1660 N N . GLY A 1 220 ? -7.803 -17.833 -9.779 1.00 80.75 220 GLY A N 1
ATOM 1661 C CA . GLY A 1 220 ? -9.013 -17.391 -10.483 1.00 80.75 220 GLY A CA 1
ATOM 1662 C C . GLY A 1 220 ? -8.806 -16.054 -11.202 1.00 80.75 220 GLY A C 1
ATOM 1663 O O . GLY A 1 220 ? -7.752 -15.828 -11.785 1.00 80.75 220 GLY A O 1
ATOM 166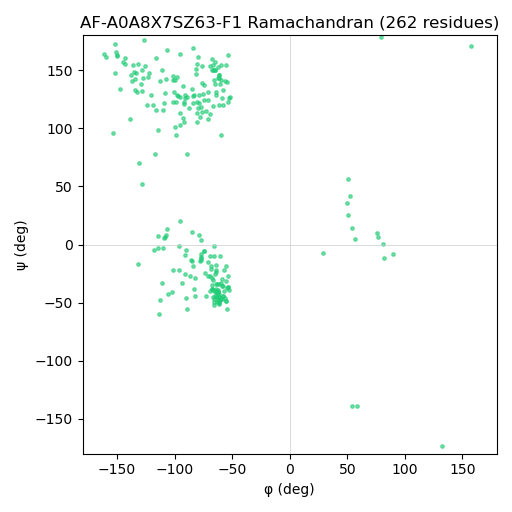4 N N . ALA A 1 221 ? -9.787 -15.146 -11.165 1.00 84.06 221 ALA A N 1
ATOM 1665 C CA . ALA A 1 221 ? -9.658 -13.815 -11.772 1.00 84.06 221 ALA A CA 1
ATOM 1666 C C . ALA A 1 221 ? -8.952 -12.780 -10.870 1.00 84.06 221 ALA A C 1
ATOM 1668 O O . ALA A 1 221 ? -8.452 -11.774 -11.378 1.00 84.06 221 ALA A O 1
ATOM 1669 N N . GLN A 1 222 ? -8.875 -13.022 -9.555 1.00 91.75 222 GLN A N 1
ATOM 1670 C CA . GLN A 1 222 ? -8.474 -12.015 -8.572 1.00 91.75 222 GLN A CA 1
ATOM 1671 C C . GLN A 1 222 ? -6.979 -11.666 -8.648 1.00 91.75 222 GLN A C 1
ATOM 1673 O O . GLN A 1 222 ? -6.086 -12.506 -8.492 1.00 91.75 222 GLN A O 1
ATOM 1678 N N . LYS A 1 223 ? -6.709 -10.377 -8.823 1.00 95.38 223 LYS A N 1
ATOM 1679 C CA . LYS A 1 223 ? -5.396 -9.735 -8.836 1.00 95.38 223 LYS A CA 1
ATOM 1680 C C . LYS A 1 223 ? -5.175 -8.935 -7.553 1.00 95.38 223 LYS A C 1
ATOM 1682 O O . LYS A 1 223 ? -6.093 -8.691 -6.771 1.00 95.38 223 LYS A O 1
ATOM 1687 N N . ALA A 1 224 ? -3.926 -8.534 -7.346 1.00 97.25 224 ALA A N 1
ATOM 1688 C CA . ALA A 1 224 ? -3.521 -7.686 -6.238 1.00 97.25 224 ALA A CA 1
ATOM 1689 C C . ALA A 1 224 ? -2.608 -6.563 -6.734 1.00 97.25 224 ALA A C 1
ATOM 1691 O O . ALA A 1 224 ? -1.825 -6.756 -7.670 1.00 97.25 224 ALA A O 1
ATOM 1692 N N . MET A 1 225 ? -2.681 -5.401 -6.093 1.00 98.06 225 MET A N 1
ATOM 1693 C CA . MET A 1 225 ? -1.694 -4.337 -6.261 1.00 98.06 225 MET A CA 1
ATOM 1694 C C . MET A 1 225 ? -1.424 -3.611 -4.954 1.00 98.06 225 MET A C 1
ATOM 1696 O O . MET A 1 225 ? -2.233 -3.649 -4.023 1.00 98.06 225 MET A O 1
ATOM 1700 N N . ILE A 1 226 ? -0.291 -2.922 -4.912 1.00 98.81 226 ILE A N 1
ATOM 1701 C CA . ILE A 1 226 ? 0.096 -2.093 -3.781 1.00 98.81 226 ILE A CA 1
ATOM 1702 C C . ILE A 1 226 ? -0.217 -0.639 -4.131 1.00 98.81 226 ILE A C 1
ATOM 1704 O O . ILE A 1 226 ? 0.182 -0.155 -5.186 1.00 98.81 226 ILE A O 1
ATOM 1708 N N . LEU A 1 227 ? -0.888 0.075 -3.232 1.00 98.81 227 LEU A N 1
ATOM 1709 C CA . LEU A 1 227 ? -0.852 1.535 -3.208 1.00 98.81 227 LEU A CA 1
ATOM 1710 C C . LEU A 1 227 ? 0.223 1.929 -2.195 1.00 98.81 227 LEU A C 1
ATOM 1712 O O . LEU A 1 227 ? 0.041 1.789 -0.981 1.00 98.81 227 LEU A O 1
ATOM 1716 N N . ALA A 1 228 ? 1.380 2.329 -2.704 1.00 98.81 228 ALA A N 1
ATOM 1717 C CA . ALA A 1 228 ? 2.527 2.728 -1.911 1.00 98.81 228 ALA A CA 1
ATOM 1718 C C . ALA A 1 228 ? 2.369 4.170 -1.433 1.00 98.81 228 ALA A C 1
ATOM 1720 O O . ALA A 1 228 ? 1.689 4.979 -2.070 1.00 98.81 228 ALA A O 1
ATOM 1721 N N . ARG A 1 229 ? 3.034 4.492 -0.327 1.00 98.62 229 ARG A N 1
ATOM 1722 C CA . ARG A 1 229 ? 3.400 5.868 -0.009 1.00 98.62 229 ARG A CA 1
ATOM 1723 C C . ARG A 1 229 ? 4.843 6.075 -0.446 1.00 98.62 229 ARG A C 1
ATOM 1725 O O . ARG A 1 229 ? 5.691 5.260 -0.090 1.00 98.62 229 ARG A O 1
ATOM 1732 N N . ILE A 1 230 ? 5.096 7.126 -1.207 1.00 98.31 230 ILE A N 1
ATOM 1733 C CA . ILE A 1 230 ? 6.420 7.466 -1.722 1.00 98.31 230 ILE A CA 1
ATOM 1734 C C . ILE A 1 230 ? 6.813 8.863 -1.254 1.00 98.31 230 ILE A C 1
ATOM 1736 O O . ILE A 1 230 ? 5.937 9.709 -1.114 1.00 98.31 230 ILE A O 1
ATOM 1740 N N . ALA A 1 231 ? 8.100 9.108 -1.030 1.00 98.12 231 ALA A N 1
ATOM 1741 C CA . ALA A 1 231 ? 8.646 10.444 -0.806 1.00 98.12 231 ALA A CA 1
ATOM 1742 C C . ALA A 1 231 ? 9.254 10.946 -2.125 1.00 98.12 231 ALA A C 1
ATOM 1744 O O . ALA A 1 231 ? 10.391 10.606 -2.442 1.00 98.12 231 ALA A O 1
ATOM 1745 N N . GLU A 1 232 ? 8.485 11.700 -2.922 1.00 95.56 232 GLU A N 1
ATOM 1746 C CA . GLU A 1 232 ? 8.913 12.113 -4.273 1.00 95.56 232 GLU A CA 1
ATOM 1747 C C . GLU A 1 232 ? 10.056 13.125 -4.268 1.00 95.56 232 GLU A C 1
ATOM 1749 O O . GLU A 1 232 ? 10.811 13.184 -5.237 1.00 95.56 232 GLU A O 1
ATOM 1754 N N . GLY A 1 233 ? 10.174 13.924 -3.204 1.00 94.31 233 GLY A N 1
ATOM 1755 C CA . GLY A 1 233 ? 11.160 14.996 -3.130 1.00 94.31 233 GLY A CA 1
ATOM 1756 C C . GLY A 1 233 ? 11.082 15.956 -4.315 1.00 94.31 233 GLY A C 1
ATOM 1757 O O . GLY A 1 233 ? 9.990 16.345 -4.746 1.00 94.31 233 GLY A O 1
ATOM 1758 N N . GLN A 1 234 ? 12.246 16.364 -4.818 1.00 91.75 234 GLN A N 1
ATOM 1759 C CA . GLN A 1 234 ? 12.360 17.172 -6.026 1.00 91.75 234 GLN A CA 1
ATOM 1760 C C . GLN A 1 234 ? 12.507 16.280 -7.267 1.00 91.75 234 GLN A C 1
ATOM 1762 O O . GLN A 1 234 ? 13.396 15.427 -7.351 1.00 91.75 234 GLN A O 1
ATOM 1767 N N . GLN A 1 235 ? 11.669 16.534 -8.274 1.00 90.44 235 GLN A N 1
ATOM 1768 C CA . GLN A 1 235 ? 11.741 15.861 -9.571 1.00 90.44 235 GLN A CA 1
ATOM 1769 C C . GLN A 1 235 ? 13.089 16.128 -10.258 1.00 90.44 235 GLN A C 1
ATOM 1771 O O . GLN A 1 235 ? 13.605 17.244 -10.214 1.00 90.44 235 GLN A O 1
ATOM 1776 N N . GLY A 1 236 ? 13.670 15.096 -10.868 1.00 87.69 236 GLY A N 1
ATOM 1777 C CA . GLY A 1 236 ? 15.000 15.140 -11.485 1.00 87.69 236 GLY A CA 1
ATOM 1778 C C . GLY A 1 236 ? 16.163 14.958 -10.503 1.00 87.69 236 GLY A C 1
ATOM 1779 O O . GLY A 1 236 ? 17.281 14.721 -10.947 1.00 87.69 236 GLY A O 1
ATOM 1780 N N . ARG A 1 237 ? 15.911 15.012 -9.186 1.00 90.19 237 ARG A N 1
ATOM 1781 C CA . ARG A 1 237 ? 16.910 14.725 -8.144 1.00 90.19 237 ARG A CA 1
ATOM 1782 C C . ARG A 1 237 ? 16.569 13.468 -7.349 1.00 90.19 237 ARG A C 1
ATOM 1784 O O . ARG A 1 237 ? 17.364 12.540 -7.305 1.00 90.19 237 ARG A O 1
ATOM 1791 N N . ASP A 1 238 ? 15.407 13.460 -6.701 1.00 92.38 238 ASP A N 1
ATOM 1792 C CA . ASP A 1 238 ? 14.981 12.379 -5.801 1.00 92.38 238 ASP A CA 1
ATOM 1793 C C . ASP A 1 238 ? 14.128 11.329 -6.531 1.00 92.38 238 ASP A C 1
ATOM 1795 O O . ASP A 1 238 ? 14.201 10.137 -6.230 1.00 92.38 238 ASP A O 1
ATOM 1799 N N . CYS A 1 239 ? 13.352 11.777 -7.522 1.00 93.19 239 CYS A N 1
ATOM 1800 C CA . CYS A 1 239 ? 12.488 10.956 -8.365 1.00 93.19 239 CYS A CA 1
ATOM 1801 C C . CYS A 1 239 ? 12.599 11.389 -9.832 1.00 93.19 239 CYS A C 1
ATOM 1803 O O . CYS A 1 239 ? 12.596 12.585 -10.136 1.00 93.19 239 CYS A O 1
ATOM 1805 N N . THR A 1 240 ? 12.597 10.431 -10.758 1.00 94.38 240 THR A N 1
ATOM 1806 C CA . THR A 1 240 ? 12.513 10.696 -12.203 1.00 94.38 240 THR A CA 1
ATOM 1807 C C . THR A 1 240 ? 11.086 10.488 -12.705 1.00 94.38 240 THR A C 1
ATOM 1809 O O . THR A 1 240 ? 10.386 9.574 -12.264 1.00 94.38 240 THR A O 1
ATOM 1812 N N . LEU A 1 241 ? 10.644 11.342 -13.631 1.00 92.88 241 LEU A N 1
ATOM 1813 C CA . LEU A 1 241 ? 9.331 11.275 -14.277 1.00 92.88 241 LEU A CA 1
ATOM 1814 C C . LEU A 1 241 ? 9.530 11.044 -15.781 1.00 92.88 241 LEU A C 1
ATOM 1816 O O . LEU A 1 241 ? 9.433 11.990 -16.559 1.00 92.88 241 LEU A O 1
ATOM 1820 N N . PRO A 1 242 ? 9.825 9.809 -16.225 1.00 88.50 242 PRO A N 1
ATOM 1821 C CA . PRO A 1 242 ? 9.997 9.538 -17.655 1.00 88.50 242 PRO A CA 1
ATOM 1822 C C . PRO A 1 242 ? 8.700 9.761 -18.448 1.00 88.50 242 PRO A C 1
ATOM 1824 O O . PRO A 1 242 ? 8.730 9.960 -19.656 1.00 88.50 242 PRO A O 1
ATOM 1827 N N . GLN A 1 243 ? 7.555 9.708 -17.764 1.00 89.25 243 GLN A N 1
ATOM 1828 C CA . GLN A 1 243 ? 6.231 10.064 -18.264 1.00 89.25 243 GLN A CA 1
ATOM 1829 C C . GLN A 1 243 ? 5.447 10.703 -17.113 1.00 89.25 243 GLN A C 1
ATOM 1831 O O . GLN A 1 243 ? 5.725 10.408 -15.948 1.00 89.25 243 GLN A O 1
ATOM 1836 N N . ALA A 1 244 ? 4.430 11.515 -17.416 1.00 90.06 244 ALA A N 1
ATOM 1837 C CA . ALA A 1 244 ? 3.612 12.188 -16.397 1.00 90.06 244 ALA A CA 1
ATOM 1838 C C . ALA A 1 244 ? 3.022 11.209 -15.359 1.00 90.06 244 ALA A C 1
ATOM 1840 O O . ALA A 1 244 ? 2.983 11.501 -14.159 1.00 90.06 244 ALA A O 1
ATOM 1841 N N . ASN A 1 245 ? 2.638 10.015 -15.820 1.00 93.19 245 ASN A N 1
ATOM 1842 C CA . ASN A 1 245 ? 2.066 8.952 -15.001 1.00 93.19 245 ASN A CA 1
ATOM 1843 C C . ASN A 1 245 ? 3.104 8.184 -14.158 1.00 93.19 245 ASN A C 1
ATOM 1845 O O . ASN A 1 245 ? 2.729 7.405 -13.289 1.00 93.19 245 ASN A O 1
ATOM 1849 N N . HIS A 1 246 ? 4.405 8.362 -14.387 1.00 94.50 246 HIS A N 1
ATOM 1850 C CA . HIS A 1 246 ? 5.438 7.553 -13.743 1.00 94.50 246 HIS A CA 1
ATOM 1851 C C . HIS A 1 246 ? 6.202 8.323 -12.678 1.00 94.50 246 HIS A C 1
ATOM 1853 O O . HIS A 1 246 ? 6.521 9.501 -12.825 1.00 94.50 246 HIS A O 1
ATOM 1859 N N . ARG A 1 247 ? 6.525 7.613 -11.603 1.00 96.50 247 ARG A N 1
ATOM 1860 C CA . ARG A 1 247 ? 7.507 7.993 -10.594 1.00 96.50 247 ARG A CA 1
ATOM 1861 C C . ARG A 1 247 ? 8.514 6.866 -10.503 1.00 96.50 247 ARG A C 1
ATOM 1863 O O . ARG A 1 247 ? 8.127 5.724 -10.251 1.00 96.50 247 ARG A O 1
ATOM 1870 N N . VAL A 1 248 ? 9.774 7.176 -10.775 1.00 96.44 248 VAL A N 1
ATOM 1871 C CA . VAL A 1 248 ? 10.849 6.190 -10.843 1.00 96.44 248 VAL A CA 1
ATOM 1872 C C . VAL A 1 248 ? 11.922 6.524 -9.825 1.00 96.44 248 VAL A C 1
ATOM 1874 O O . VAL A 1 248 ? 12.411 7.653 -9.780 1.00 96.44 248 VAL A O 1
ATOM 1877 N N . PHE A 1 249 ? 12.287 5.523 -9.027 1.00 96.38 249 PHE A N 1
ATOM 1878 C CA . PHE A 1 249 ? 13.295 5.638 -7.979 1.00 96.38 249 PHE A CA 1
ATOM 1879 C C . PHE A 1 249 ? 14.419 4.629 -8.181 1.00 96.38 249 PHE A C 1
ATOM 1881 O O . PHE A 1 249 ? 14.182 3.478 -8.546 1.00 96.38 249 PHE A O 1
ATOM 1888 N N . GLN A 1 250 ? 15.640 5.045 -7.854 1.00 95.31 250 GLN A N 1
ATOM 1889 C CA . GLN A 1 250 ? 16.826 4.183 -7.826 1.00 95.31 250 GLN A CA 1
ATOM 1890 C C . GLN A 1 250 ? 17.111 3.623 -6.422 1.00 95.31 250 GLN A C 1
ATOM 1892 O O . GLN A 1 250 ? 18.222 3.215 -6.110 1.00 95.31 250 GLN A O 1
ATOM 1897 N N . THR A 1 251 ? 16.109 3.613 -5.543 1.00 95.75 251 THR A N 1
ATOM 1898 C CA . THR A 1 251 ? 16.178 2.972 -4.228 1.00 95.75 251 THR A CA 1
ATOM 1899 C C . THR A 1 251 ? 14.787 2.536 -3.788 1.00 95.75 251 THR A C 1
ATOM 1901 O O . THR A 1 251 ? 13.787 3.175 -4.118 1.00 95.75 251 THR A O 1
ATOM 1904 N N . GLY A 1 252 ? 14.723 1.439 -3.035 1.00 96.88 252 GLY A N 1
ATOM 1905 C CA . GLY A 1 252 ? 13.489 0.974 -2.409 1.00 96.88 252 GLY A CA 1
ATOM 1906 C C . GLY A 1 252 ? 13.056 1.809 -1.207 1.00 96.88 252 GLY A C 1
ATOM 1907 O O . GLY A 1 252 ? 11.864 1.874 -0.914 1.00 96.88 252 GLY A O 1
ATOM 1908 N N . ASP A 1 253 ? 13.997 2.491 -0.552 1.00 98.00 253 ASP A N 1
ATOM 1909 C CA . ASP A 1 253 ? 13.742 3.227 0.691 1.00 98.00 253 ASP A CA 1
ATOM 1910 C C . ASP A 1 253 ? 12.899 4.489 0.463 1.00 98.00 253 ASP A C 1
ATOM 1912 O O . ASP A 1 253 ? 12.308 5.022 1.398 1.00 98.00 253 ASP A O 1
ATOM 1916 N N . ALA A 1 254 ? 12.765 4.931 -0.790 1.00 97.94 254 ALA A N 1
ATOM 1917 C CA . ALA A 1 254 ? 11.883 6.029 -1.172 1.00 97.94 254 ALA A CA 1
ATOM 1918 C C . ALA A 1 254 ? 10.390 5.699 -1.055 1.00 97.94 254 ALA A C 1
ATOM 1920 O O . ALA A 1 254 ? 9.550 6.594 -1.170 1.00 97.94 254 ALA A O 1
ATOM 1921 N N . ALA A 1 255 ? 10.043 4.429 -0.834 1.00 98.38 255 ALA A N 1
ATOM 1922 C CA . ALA A 1 255 ? 8.674 3.954 -0.832 1.00 98.38 255 ALA A CA 1
ATOM 1923 C C . ALA A 1 255 ? 8.400 2.967 0.306 1.00 98.38 255 ALA A C 1
ATOM 1925 O O . ALA A 1 255 ? 9.217 2.118 0.654 1.00 98.38 255 ALA A O 1
ATOM 1926 N N . ILE A 1 256 ? 7.181 3.014 0.834 1.00 98.56 256 ILE A N 1
ATOM 1927 C CA . ILE A 1 256 ? 6.669 2.039 1.794 1.00 98.56 256 ILE A CA 1
ATOM 1928 C C . ILE A 1 256 ? 5.315 1.500 1.316 1.00 98.56 256 ILE A C 1
ATOM 1930 O O . ILE A 1 256 ? 4.440 2.280 0.918 1.00 98.56 256 ILE A O 1
ATOM 1934 N N . PRO A 1 257 ? 5.101 0.170 1.318 1.00 98.50 257 PRO A N 1
ATOM 1935 C CA . PRO A 1 257 ? 3.809 -0.389 0.949 1.00 98.50 257 PRO A CA 1
ATOM 1936 C C . PRO A 1 257 ? 2.766 0.014 2.003 1.00 98.50 257 PRO A C 1
ATOM 1938 O O . PRO A 1 257 ? 2.920 -0.311 3.178 1.00 98.50 257 PRO A O 1
ATOM 1941 N N . ALA A 1 258 ? 1.726 0.751 1.596 1.00 98.31 258 ALA A N 1
ATOM 1942 C CA . ALA A 1 258 ? 0.742 1.316 2.524 1.00 98.31 258 ALA A CA 1
ATOM 1943 C C . ALA A 1 258 ? -0.596 0.568 2.491 1.00 98.31 258 ALA A C 1
ATOM 1945 O O . ALA A 1 258 ? -1.161 0.278 3.548 1.00 98.31 258 ALA A O 1
ATOM 1946 N N . TYR A 1 259 ? -1.082 0.218 1.296 1.00 98.81 259 TYR A N 1
ATOM 1947 C CA . TYR A 1 259 ? -2.318 -0.546 1.126 1.00 98.81 259 TYR A CA 1
ATOM 1948 C C . TYR A 1 259 ? -2.166 -1.682 0.125 1.00 98.81 259 TYR A C 1
ATOM 1950 O O . TYR A 1 259 ? -1.510 -1.520 -0.903 1.00 98.81 259 TYR A O 1
ATOM 1958 N N . LEU A 1 260 ? -2.809 -2.811 0.418 1.00 98.75 260 LEU A N 1
ATOM 1959 C CA . LEU A 1 260 ? -3.010 -3.910 -0.521 1.00 98.75 260 LEU A CA 1
ATOM 1960 C C . LEU A 1 260 ? -4.443 -3.827 -1.038 1.00 98.75 260 LEU A C 1
ATOM 1962 O O . LEU A 1 260 ? -5.377 -3.860 -0.237 1.00 98.75 260 LEU A O 1
ATOM 1966 N N . ILE A 1 261 ? -4.609 -3.735 -2.353 1.00 98.69 261 ILE A N 1
ATOM 1967 C CA . ILE A 1 261 ? -5.916 -3.694 -3.013 1.00 98.69 261 ILE A CA 1
ATOM 1968 C C . ILE A 1 261 ? -6.117 -5.019 -3.739 1.00 98.69 261 ILE A C 1
ATOM 1970 O O . ILE A 1 261 ? -5.320 -5.377 -4.610 1.00 98.69 261 ILE A O 1
ATOM 1974 N N . MET A 1 262 ? -7.186 -5.726 -3.383 1.00 97.38 262 MET A N 1
ATOM 1975 C CA . MET A 1 262 ? -7.633 -6.945 -4.051 1.00 97.38 262 MET A CA 1
ATOM 1976 C C . MET A 1 262 ? -8.729 -6.602 -5.052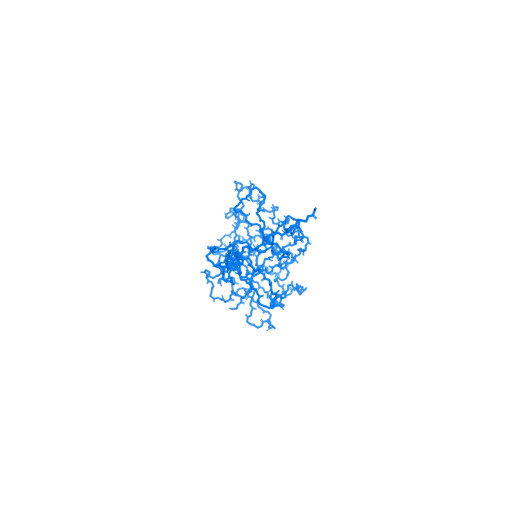 1.00 97.38 262 MET A C 1
ATOM 1978 O O . MET A 1 262 ? -9.704 -5.949 -4.681 1.00 97.38 262 MET A O 1
ATOM 1982 N N . PHE A 1 263 ? -8.590 -7.034 -6.304 1.00 96.88 263 PHE A N 1
ATOM 1983 C CA . PHE A 1 263 ? -9.522 -6.658 -7.370 1.00 96.88 263 PHE A CA 1
ATOM 1984 C C . PHE A 1 263 ? -9.640 -7.727 -8.464 1.00 96.88 263 PHE A C 1
ATOM 1986 O O . PHE A 1 263 ? -8.807 -8.631 -8.528 1.00 96.88 263 PHE A O 1
ATOM 1993 N N . SER A 1 264 ? -10.653 -7.637 -9.326 1.00 94.25 264 SER A N 1
ATOM 1994 C CA . SER A 1 264 ? -10.763 -8.420 -10.571 1.00 94.25 264 SER A CA 1
ATOM 1995 C C . SER A 1 264 ? -11.356 -7.600 -11.700 1.00 94.25 264 SER A C 1
ATOM 1997 O O . SER A 1 264 ? -12.285 -6.816 -11.401 1.00 94.25 264 SER A O 1
#

pLDDT: mean 88.83, std 14.51, range [33.19, 98.81]

Organism: NCBI:txid13291

Sequence (264 aa):
MDGTAVALKPPASDGLGPLCAKCSIRPRYLDPGTNRLHAFCGRTCASKAALKNPSCLFCSKAPKCFAPGSNKVVLDYCSKQCQQAAFNKGPCLLPIPPSDPKYESVRKQFNATSTATVHCIYQIVASLAVQRAYRTYRDAVAKRNNGKANEERRFHGTVRTCTLGIAGNTAFCNSSQCRLCLILKGGFKYPSPFTNSNGLFFAVDSKYSVTYSSRGQVLGAQKAMILARIAEGQQGRDCTLPQANHRVFQTGDAAIPAYLIMFS

Mean predicted aligned error: 9.66 Å

Secondary structure (DSSP, 8-state):
--------PPPP--S-PPBPTTTSSSBPPEETTTTEE-SSSSHHHHHHHHTTSPBPTTTSSSBPPBPTT-SS-B-SSSSHHHHHHHHHH-SEEEEE-TTSHHHHHHHHHHHTT--SPEEEEEEEE--HHHHHHHHHHHHHHHHHTTT---EEEEEEE-EE-S-TTGGG--PPP--TT-HHHHHHHH---SS-TTSBTTBEEEES-HHHHHHH-EE-GGGTT-EEEEEEEEE--SBTTTBB-SSTTEEEES-STTEEEEEEEEE-

Nearest PDB structures (foldseek):
  7z41-assembly1_A  TM=7.757E-01  e=5.051E-11  Homo sapiens
  4f1q-assembly3_B  TM=7.653E-01  e=4.212E-11  Homo sapiens
  6fzm-assembly2_B  TM=7.670E-01  e=5.051E-11  Homo sapiens
  7pw3-assembly1_A  TM=7.747E-01  e=1.044E-10  Homo sapiens
  7oqq-assembly1_A  TM=7.605E-01  e=1.179E-10  Homo sapiens

Radius of gyration: 24.71 Å; Cα contacts (8 Å, |Δi|>4): 516; chains: 1; bounding box: 69×44×86 Å

Solvent-accessible surface area (backbone atoms only — not comparable to full-atom values): 14426 Å² total; per-residue (Å²): 142,83,84,85,82,80,84,80,78,80,79,85,78,80,87,70,62,66,58,8,80,68,76,67,77,45,46,34,32,63,38,87,90,74,73,44,76,41,69,23,55,39,70,67,46,42,49,63,42,34,52,76,47,35,55,8,48,72,77,63,78,45,46,37,28,58,38,91,99,41,95,80,48,70,41,68,24,50,41,73,66,48,45,50,52,42,39,70,58,24,51,41,63,30,69,46,52,84,62,28,67,63,40,52,57,52,50,52,58,39,52,71,62,27,89,62,49,74,76,50,43,26,41,40,35,44,17,62,67,44,51,47,44,24,50,54,43,30,51,56,34,8,69,77,42,87,72,37,24,54,71,42,75,29,22,34,36,33,37,36,60,68,64,60,66,50,96,76,35,64,65,76,69,85,55,87,75,19,49,44,43,50,33,54,57,65,32,52,64,45,89,44,100,86,45,57,98,85,30,49,71,28,21,66,40,31,45,63,21,53,76,49,27,37,59,33,88,91,46,76,78,52,31,44,34,32,39,24,40,31,39,40,40,50,76,81,76,60,21,40,62,95,42,95,50,38,42,30,26,84,43,20,41,45,35,42,62,39,30,42,41,31,30,74

Foldseek 3Di:
DDDDDDDDDDDDDPDAAQAAPQPSPHGFDQDPVPRDGHNGNDDVSVLVVCLVFPAQLQPSPGTFDADVPDPPRTDSGNDPVSVVVLQQVPQWWGWDDPSYVVFVVVVCQQVVADPWFWDTKTFGRHHPVLVVLLVVLQCVLCVVQVNALPKDWFKAAAEAADCPPPPPHIDADPDPRGVVSVCSHPFDFPPDPPDDPQAGKTFSHNVVSVVSFYYHPPHPPKTKIFTKIFRQRDEPPQWDPPDPGITGGRGRSRIDGTMMTITD